Protein AF-A0A6A6FCJ2-F1 (afdb_monomer_lite)

InterPro domains:
  IPR046372 Poly (ADP-ribose) glycohydrolase (PARG), catalytic domain [PF05028] (67-192)

pLDDT: mean 71.41, std 25.04, range [24.73, 96.5]

Structure (mmCIF, N/CA/C/O backbone):
data_AF-A0A6A6FCJ2-F1
#
_entry.id   AF-A0A6A6FCJ2-F1
#
loop_
_atom_site.group_PDB
_atom_site.id
_atom_site.type_symbol
_atom_site.label_atom_id
_atom_site.label_alt_id
_atom_site.label_comp_id
_atom_site.label_asym_id
_atom_site.label_entity_id
_atom_site.label_seq_id
_atom_site.pdbx_PDB_ins_code
_atom_site.Cartn_x
_atom_site.Cartn_y
_atom_site.Cartn_z
_atom_site.occupancy
_atom_site.B_iso_or_equiv
_atom_site.auth_seq_id
_atom_site.auth_comp_id
_atom_site.auth_asym_id
_atom_site.auth_atom_id
_atom_site.pdbx_PDB_model_num
ATOM 1 N N . MET A 1 1 ? 4.338 -17.492 -20.856 1.00 28.98 1 MET A N 1
ATOM 2 C CA . MET A 1 1 ? 3.331 -16.765 -20.052 1.00 28.98 1 MET A CA 1
ATOM 3 C C . MET A 1 1 ? 3.938 -16.395 -18.705 1.00 28.98 1 MET A C 1
ATOM 5 O O . MET A 1 1 ? 4.741 -17.186 -18.217 1.00 28.98 1 MET A O 1
ATOM 9 N N . PRO A 1 2 ? 3.657 -15.212 -18.126 1.00 35.84 2 PRO A N 1
ATOM 10 C CA . PRO A 1 2 ? 4.039 -14.946 -16.743 1.00 35.84 2 PRO A CA 1
ATOM 11 C C . PRO A 1 2 ? 3.324 -15.956 -15.842 1.00 35.84 2 PRO A C 1
ATOM 13 O O . PRO A 1 2 ? 2.124 -16.171 -15.985 1.00 35.84 2 PRO A O 1
ATOM 16 N N . ASN A 1 3 ? 4.077 -16.606 -14.959 1.00 32.84 3 ASN A N 1
ATOM 17 C CA . ASN A 1 3 ? 3.527 -17.523 -13.970 1.00 32.84 3 ASN A CA 1
ATOM 18 C C . ASN A 1 3 ? 2.874 -16.653 -12.883 1.00 32.84 3 ASN A C 1
ATOM 20 O O . ASN A 1 3 ? 3.561 -16.117 -12.008 1.00 32.84 3 ASN A O 1
ATOM 24 N N . ILE A 1 4 ? 1.581 -16.369 -13.041 1.00 37.03 4 ILE A N 1
ATOM 25 C CA . ILE A 1 4 ? 0.792 -15.603 -12.076 1.00 37.03 4 ILE A CA 1
ATOM 26 C C . ILE A 1 4 ? 0.278 -16.611 -11.056 1.00 37.03 4 ILE A C 1
ATOM 28 O O . ILE A 1 4 ? -0.756 -17.238 -11.251 1.00 37.03 4 ILE A O 1
ATOM 32 N N . THR A 1 5 ? 1.035 -16.798 -9.983 1.00 39.16 5 THR A N 1
ATOM 33 C CA . THR A 1 5 ? 0.516 -17.445 -8.783 1.00 39.16 5 THR A CA 1
ATOM 34 C C . THR A 1 5 ? -0.199 -16.363 -7.985 1.00 39.16 5 THR A C 1
ATOM 36 O O . THR A 1 5 ? 0.453 -15.507 -7.392 1.00 39.16 5 THR A O 1
ATOM 39 N N . THR A 1 6 ? -1.528 -16.342 -8.035 1.00 36.16 6 THR A N 1
ATOM 40 C CA . THR A 1 6 ? -2.359 -15.596 -7.084 1.00 36.16 6 THR A CA 1
ATOM 41 C C . THR A 1 6 ? -2.636 -16.517 -5.910 1.00 36.16 6 THR A C 1
ATOM 43 O O . THR A 1 6 ? -3.354 -17.503 -6.055 1.00 36.16 6 THR A O 1
ATOM 46 N N . SER A 1 7 ? -2.028 -16.237 -4.765 1.00 43.19 7 SER A N 1
ATOM 47 C CA . SER A 1 7 ? -2.423 -16.841 -3.497 1.00 43.19 7 SER A CA 1
ATOM 48 C C . SER A 1 7 ? -3.436 -15.915 -2.835 1.00 43.19 7 SER A C 1
ATOM 50 O O . SER A 1 7 ? -3.075 -14.801 -2.458 1.00 43.19 7 SER A O 1
ATOM 52 N N . ASP A 1 8 ? -4.683 -16.371 -2.744 1.00 41.59 8 ASP A N 1
ATOM 53 C CA . ASP A 1 8 ? -5.703 -15.766 -1.888 1.00 41.59 8 ASP A CA 1
ATOM 54 C C . ASP A 1 8 ? -5.368 -16.195 -0.451 1.00 41.59 8 ASP A C 1
ATOM 56 O O . ASP A 1 8 ? -5.342 -17.390 -0.141 1.00 41.59 8 ASP A O 1
ATOM 60 N N . LEU A 1 9 ? -4.946 -15.244 0.378 1.00 42.06 9 LEU A N 1
ATOM 61 C CA . LEU A 1 9 ? -4.571 -15.491 1.766 1.00 42.06 9 LEU A CA 1
ATOM 62 C C . LEU A 1 9 ? -5.499 -14.659 2.641 1.00 42.06 9 LEU A C 1
ATOM 64 O O . LEU A 1 9 ? -5.297 -13.454 2.775 1.00 42.06 9 LEU A O 1
ATOM 68 N N . SER A 1 10 ? -6.485 -15.311 3.257 1.00 39.78 10 SER A N 1
ATOM 69 C CA . SER A 1 10 ? -7.212 -14.721 4.380 1.00 39.78 10 SER A CA 1
ATOM 70 C C . SER A 1 10 ? -6.238 -14.498 5.531 1.00 39.78 10 SER A C 1
ATOM 72 O O . SER A 1 10 ? -5.403 -15.364 5.829 1.00 39.78 10 SER A O 1
ATOM 74 N N . ALA A 1 11 ? -6.320 -13.339 6.180 1.00 37.94 11 ALA A N 1
ATOM 75 C CA . ALA A 1 11 ? -5.503 -13.089 7.354 1.00 37.94 11 ALA A CA 1
ATOM 76 C C . ALA A 1 11 ? -5.863 -14.121 8.439 1.00 37.94 11 ALA A C 1
ATOM 78 O O . ALA A 1 11 ? -7.049 -14.367 8.676 1.00 37.94 11 ALA A O 1
ATOM 79 N N . PRO A 1 12 ? -4.886 -14.737 9.128 1.00 41.56 12 PRO A N 1
ATOM 80 C CA . PRO A 1 12 ? -5.213 -15.515 10.313 1.00 41.56 12 PRO A CA 1
ATOM 81 C C . PRO A 1 12 ? -5.935 -14.599 11.310 1.00 41.56 12 PRO A C 1
ATOM 83 O O . PRO A 1 12 ? -5.539 -13.443 11.468 1.00 41.56 12 PRO A O 1
ATOM 86 N N . HIS A 1 13 ? -6.984 -15.106 11.971 1.00 41.41 13 HIS A N 1
ATOM 87 C CA . HIS A 1 13 ? -7.681 -14.386 13.038 1.00 41.41 13 HIS A CA 1
ATOM 88 C C . HIS A 1 13 ? -6.656 -13.893 14.064 1.00 41.41 13 HIS A C 1
ATOM 90 O O . HIS A 1 13 ? -6.087 -14.672 14.830 1.00 41.41 13 HIS A O 1
ATOM 96 N N . LEU A 1 14 ? -6.375 -12.593 14.028 1.00 39.91 14 LEU A N 1
ATOM 97 C CA . LEU A 1 14 ? -5.440 -11.950 14.931 1.00 39.91 14 LEU A CA 1
ATOM 98 C C . LEU A 1 14 ? -6.076 -11.901 16.328 1.00 39.91 14 LEU A C 1
ATOM 100 O O . LEU A 1 14 ? -7.178 -11.369 16.461 1.00 39.91 14 LEU A O 1
ATOM 104 N N . PRO A 1 15 ? -5.405 -12.376 17.393 1.00 34.97 15 PRO A N 1
ATOM 105 C CA . PRO A 1 15 ? -5.830 -12.120 18.763 1.00 34.97 15 PRO A CA 1
ATOM 106 C C . PRO A 1 15 ? -5.384 -10.705 19.165 1.00 34.97 15 PRO A C 1
ATOM 108 O O . PRO A 1 15 ? -4.629 -10.525 20.118 1.00 34.97 15 PRO A O 1
ATOM 111 N N . VAL A 1 16 ? -5.773 -9.686 18.396 1.00 38.66 16 VAL A N 1
ATOM 112 C CA . VAL A 1 16 ? -5.488 -8.292 18.748 1.00 38.66 16 VAL A CA 1
ATOM 113 C C . VAL A 1 16 ? -6.600 -7.836 19.677 1.00 38.66 16 VAL A C 1
ATOM 115 O O . VAL A 1 16 ? -7.707 -7.516 19.258 1.00 38.66 16 VAL A O 1
ATOM 118 N N . ARG A 1 17 ? -6.305 -7.857 20.975 1.00 34.97 17 ARG A N 1
ATOM 119 C CA . ARG A 1 17 ? -7.105 -7.168 21.982 1.00 34.97 17 ARG A CA 1
ATOM 120 C C . ARG A 1 17 ? -6.473 -5.795 22.165 1.00 34.97 17 ARG A C 1
ATOM 122 O O . ARG A 1 17 ? -5.386 -5.704 22.732 1.00 34.97 17 ARG A O 1
ATOM 129 N N . ILE A 1 18 ? -7.118 -4.755 21.642 1.00 39.66 18 ILE A N 1
ATOM 130 C CA . ILE A 1 18 ? -6.765 -3.370 21.970 1.00 39.66 18 ILE A CA 1
ATOM 131 C C . ILE A 1 18 ? -6.954 -3.241 23.486 1.00 39.66 18 ILE A C 1
ATOM 133 O O . ILE A 1 18 ? -8.016 -3.571 24.012 1.00 39.66 18 ILE A O 1
ATOM 137 N N . VAL A 1 19 ? -5.878 -2.911 24.200 1.00 33.81 19 VAL A N 1
ATOM 138 C CA . VAL A 1 19 ? -5.896 -2.770 25.658 1.00 33.81 19 VAL A CA 1
ATOM 139 C C . VAL A 1 19 ? -6.017 -1.283 25.957 1.00 33.81 19 VAL A C 1
ATOM 141 O O . VAL A 1 19 ? -5.142 -0.516 25.565 1.00 33.81 19 VAL A O 1
ATOM 144 N N . ASP A 1 20 ? -7.079 -0.887 26.659 1.00 33.50 20 ASP A N 1
ATOM 145 C CA . ASP A 1 20 ? -7.397 0.522 26.956 1.00 33.50 20 ASP A CA 1
ATOM 146 C C . ASP A 1 20 ? -6.388 1.200 27.904 1.00 33.50 20 ASP A C 1
ATOM 148 O O . ASP A 1 20 ? -6.429 2.411 28.112 1.00 33.50 20 ASP A O 1
ATOM 152 N N . ALA A 1 21 ? -5.454 0.429 28.471 1.00 34.69 21 ALA A N 1
ATOM 153 C CA . ALA A 1 21 ? -4.374 0.922 29.311 1.00 34.69 21 ALA A CA 1
ATOM 154 C C . ALA A 1 21 ? -3.026 0.314 28.879 1.00 34.69 21 ALA A C 1
ATOM 156 O O . ALA A 1 21 ? -2.945 -0.898 28.641 1.00 34.69 21 ALA A O 1
ATOM 157 N N . PRO A 1 22 ? -1.945 1.116 28.800 1.00 35.66 22 PRO A N 1
ATOM 158 C CA . PRO A 1 22 ? -0.608 0.583 28.584 1.00 35.66 22 PRO A CA 1
ATOM 159 C C . PRO A 1 22 ? -0.259 -0.371 29.731 1.00 35.66 22 PRO A C 1
ATOM 161 O O . PRO A 1 22 ? -0.450 -0.046 30.900 1.00 35.66 22 PRO A O 1
ATOM 164 N N . SER A 1 23 ? 0.244 -1.562 29.401 1.00 43.91 23 SER A N 1
ATOM 165 C CA . SER A 1 23 ? 0.698 -2.510 30.419 1.00 43.91 23 SER A CA 1
ATOM 166 C C . SER A 1 23 ? 1.824 -1.861 31.237 1.00 43.91 23 SER A C 1
ATOM 168 O O . SER A 1 23 ? 2.827 -1.408 30.681 1.00 43.91 23 SER A O 1
ATOM 170 N N . GLU A 1 24 ? 1.660 -1.812 32.562 1.00 37.44 24 GLU A N 1
ATOM 171 C CA . GLU A 1 24 ? 2.619 -1.216 33.509 1.00 37.44 24 GLU A CA 1
ATOM 172 C C . GLU A 1 24 ? 3.980 -1.947 33.545 1.00 37.44 24 GLU A C 1
ATOM 174 O O . GLU A 1 24 ? 4.905 -1.519 34.229 1.00 37.44 24 GLU A O 1
ATOM 179 N N . ASN A 1 25 ? 4.146 -3.019 32.763 1.00 40.50 25 ASN A N 1
ATOM 180 C CA . ASN A 1 25 ? 5.334 -3.870 32.737 1.00 40.50 25 ASN A CA 1
ATOM 181 C C . ASN A 1 25 ? 6.087 -3.794 31.402 1.00 40.50 25 ASN A C 1
ATOM 183 O O . ASN A 1 25 ? 6.479 -4.818 30.842 1.00 40.50 25 ASN A O 1
ATOM 187 N N . SER A 1 26 ? 6.311 -2.588 30.877 1.00 35.41 26 SER A N 1
ATOM 188 C CA . SER A 1 26 ? 7.257 -2.393 29.772 1.00 35.41 26 SER A CA 1
ATOM 189 C C . SER A 1 26 ? 8.691 -2.400 30.328 1.00 35.41 26 SER A C 1
ATOM 191 O O . SER A 1 26 ? 9.051 -1.476 31.063 1.00 35.41 26 SER A O 1
ATOM 193 N N . PRO A 1 27 ? 9.538 -3.410 30.038 1.00 38.09 27 PRO A N 1
ATOM 194 C CA . PRO A 1 27 ? 10.919 -3.393 30.499 1.00 38.09 27 PRO A CA 1
ATOM 195 C C . PRO A 1 27 ? 11.668 -2.227 29.846 1.00 38.09 27 PRO A C 1
ATOM 197 O O . PRO A 1 27 ? 11.715 -2.099 28.621 1.00 38.09 27 PRO A O 1
ATOM 200 N N . GLN A 1 28 ? 12.261 -1.379 30.688 1.00 35.75 28 GLN A N 1
ATOM 201 C CA . GLN A 1 28 ? 13.128 -0.272 30.293 1.00 35.75 28 GLN A CA 1
ATOM 202 C C . GLN A 1 28 ? 14.214 -0.775 29.331 1.00 35.75 28 GLN A C 1
ATOM 204 O O . GLN A 1 28 ? 15.064 -1.594 29.683 1.00 35.75 28 GLN A O 1
ATOM 209 N N . HIS A 1 29 ? 14.163 -0.299 28.088 1.00 31.12 29 HIS A N 1
ATOM 210 C CA . HIS A 1 29 ? 15.056 -0.731 27.022 1.00 31.12 29 HIS A CA 1
ATOM 211 C C . HIS A 1 29 ? 16.429 -0.054 27.180 1.00 31.12 29 HIS A C 1
ATOM 213 O O . HIS A 1 29 ? 16.628 1.088 26.768 1.00 31.12 29 HIS A O 1
ATOM 219 N N . ALA A 1 30 ? 17.384 -0.752 27.799 1.00 29.83 30 ALA A N 1
ATOM 220 C CA . ALA A 1 30 ? 18.801 -0.388 27.773 1.00 29.83 30 ALA A CA 1
ATOM 221 C C . ALA A 1 30 ? 19.466 -0.902 26.472 1.00 29.83 30 ALA A C 1
ATOM 223 O O . ALA A 1 30 ? 19.134 -1.995 26.003 1.00 29.83 30 ALA A O 1
ATOM 224 N N . PRO A 1 31 ? 20.412 -0.158 25.863 1.00 32.97 31 PRO A N 1
ATOM 225 C CA . PRO A 1 31 ? 20.898 -0.436 24.515 1.00 32.97 31 PRO A CA 1
ATOM 226 C C . PRO A 1 31 ? 21.980 -1.521 24.534 1.00 32.97 31 PRO A C 1
ATOM 228 O O . PRO A 1 31 ? 23.157 -1.242 24.771 1.00 32.97 31 PRO A O 1
ATOM 231 N N . ASN A 1 32 ? 21.614 -2.768 24.234 1.00 28.16 32 ASN A N 1
ATOM 232 C CA . ASN A 1 32 ? 22.603 -3.827 24.061 1.00 28.16 32 ASN A CA 1
ATOM 233 C C . ASN A 1 32 ? 23.123 -3.893 22.621 1.00 28.16 32 ASN A C 1
ATOM 235 O O . ASN A 1 32 ? 22.446 -4.294 21.677 1.00 28.16 32 ASN A O 1
ATOM 239 N N . ARG A 1 33 ? 24.400 -3.513 22.500 1.00 29.95 33 ARG A N 1
ATOM 240 C CA . ARG A 1 33 ? 25.307 -3.814 21.390 1.00 29.95 33 ARG A CA 1
ATOM 241 C C . ARG A 1 33 ? 25.238 -5.299 21.023 1.00 29.95 33 ARG A C 1
ATOM 243 O O . ARG A 1 33 ? 25.651 -6.141 21.815 1.00 29.95 33 ARG A O 1
ATOM 250 N N . LEU A 1 34 ? 24.894 -5.605 19.775 1.00 27.25 34 LEU A N 1
ATOM 251 C CA . LEU A 1 34 ? 25.205 -6.896 19.162 1.00 27.25 34 LEU A CA 1
ATOM 252 C C . LEU A 1 34 ? 26.251 -6.701 18.061 1.00 27.25 34 LEU A C 1
ATOM 254 O O . LEU A 1 34 ? 25.998 -6.141 16.997 1.00 27.25 34 LEU A O 1
ATOM 258 N N . ARG A 1 35 ? 27.471 -7.159 18.363 1.00 24.73 35 ARG A N 1
ATOM 259 C CA . ARG A 1 35 ? 28.528 -7.421 17.383 1.00 24.73 35 ARG A CA 1
ATOM 260 C C . ARG A 1 35 ? 28.170 -8.708 16.641 1.00 24.73 35 ARG A C 1
ATOM 262 O O . ARG A 1 35 ? 28.137 -9.763 17.262 1.00 24.73 35 ARG A O 1
ATOM 269 N N . ALA A 1 36 ? 28.008 -8.637 15.323 1.00 27.22 36 ALA A N 1
ATOM 270 C CA . ALA A 1 36 ? 28.080 -9.809 14.455 1.00 27.22 36 ALA A CA 1
ATOM 271 C C . ALA A 1 36 ? 29.396 -9.765 13.665 1.00 27.22 36 ALA A C 1
ATOM 273 O O . ALA A 1 36 ? 29.665 -8.837 12.898 1.00 27.22 36 ALA A O 1
ATOM 274 N N . SER A 1 37 ? 30.250 -10.754 13.915 1.00 26.45 37 SER A N 1
ATOM 275 C CA . SER A 1 37 ? 31.513 -11.000 13.227 1.00 26.45 37 SER A CA 1
ATOM 276 C C . SER A 1 37 ? 31.277 -11.571 11.824 1.00 26.45 37 SER A C 1
ATOM 278 O O . SER A 1 37 ? 30.406 -12.403 11.590 1.00 26.45 37 SER A O 1
ATOM 280 N N . ARG A 1 38 ? 32.087 -11.109 10.867 1.00 28.72 38 ARG A N 1
ATOM 281 C CA . ARG A 1 38 ? 32.153 -11.613 9.487 1.00 28.72 38 ARG A CA 1
ATOM 282 C C . ARG A 1 38 ? 32.836 -12.984 9.426 1.00 28.72 38 ARG A C 1
ATOM 284 O O . ARG A 1 38 ? 33.889 -13.144 10.036 1.00 28.72 38 ARG A O 1
ATOM 291 N N . ARG A 1 39 ? 32.417 -13.833 8.478 1.00 26.08 39 ARG A N 1
ATOM 292 C CA . ARG A 1 39 ? 33.309 -14.314 7.399 1.00 26.08 39 ARG A CA 1
ATOM 293 C C . ARG A 1 39 ? 32.526 -14.821 6.186 1.00 26.08 39 ARG A C 1
ATOM 295 O O . ARG A 1 39 ? 31.361 -15.175 6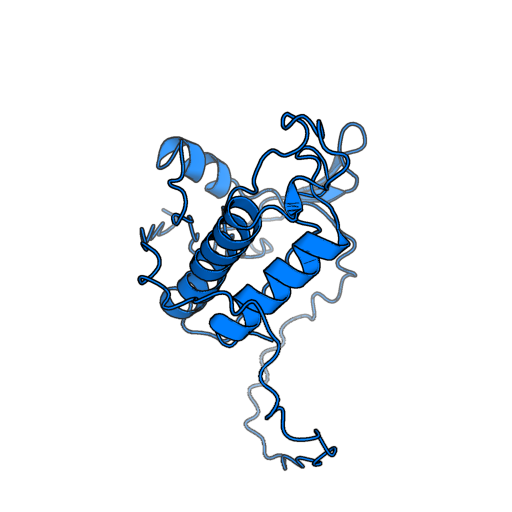.274 1.00 26.08 39 ARG A O 1
ATOM 302 N N . ALA A 1 40 ? 33.190 -14.679 5.046 1.00 32.06 40 ALA A N 1
ATOM 303 C CA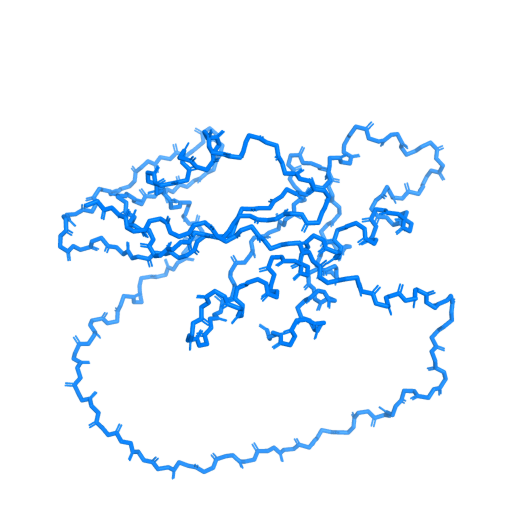 . ALA A 1 40 ? 32.645 -14.538 3.707 1.00 32.06 40 ALA A CA 1
ATOM 304 C C . ALA A 1 40 ? 32.318 -15.864 3.012 1.00 32.06 40 ALA A C 1
ATOM 306 O O . ALA A 1 40 ? 33.027 -16.848 3.198 1.00 32.06 40 ALA A O 1
ATOM 307 N N . PHE A 1 41 ? 31.380 -15.804 2.064 1.00 27.73 41 PHE A N 1
ATOM 308 C CA . PHE A 1 41 ? 31.507 -16.575 0.834 1.00 27.73 41 PHE A CA 1
ATOM 309 C C . PHE A 1 41 ? 31.394 -15.628 -0.358 1.00 27.73 41 PHE A C 1
ATOM 311 O O . PHE A 1 41 ? 30.405 -14.918 -0.540 1.00 27.73 41 PHE A O 1
ATOM 318 N N . ALA A 1 42 ? 32.483 -15.550 -1.115 1.00 32.28 42 ALA A N 1
ATOM 319 C CA . ALA A 1 42 ? 32.594 -14.740 -2.307 1.00 32.28 42 ALA A CA 1
ATOM 320 C C . ALA A 1 42 ? 31.919 -15.469 -3.473 1.00 32.28 42 ALA A C 1
ATOM 322 O O . ALA A 1 42 ? 32.423 -16.479 -3.947 1.00 32.28 42 ALA A O 1
ATOM 323 N N . ALA A 1 43 ? 30.826 -14.907 -3.980 1.00 33.25 43 ALA A N 1
ATOM 324 C CA . ALA A 1 43 ? 30.386 -15.129 -5.349 1.00 33.25 43 ALA A CA 1
ATOM 325 C C . ALA A 1 43 ? 30.432 -13.772 -6.058 1.00 33.25 43 ALA A C 1
ATOM 327 O O . ALA A 1 43 ? 29.571 -12.911 -5.880 1.00 33.25 43 ALA A O 1
ATOM 328 N N . ARG A 1 44 ? 31.506 -13.545 -6.822 1.00 35.19 44 ARG A N 1
ATOM 329 C CA . ARG A 1 44 ? 31.616 -12.421 -7.757 1.00 35.19 44 ARG A CA 1
ATOM 330 C C . ARG A 1 44 ? 30.664 -12.683 -8.925 1.00 35.19 44 ARG A C 1
ATOM 332 O O . ARG A 1 44 ? 31.073 -13.191 -9.960 1.00 35.19 44 ARG A O 1
ATOM 339 N N . THR A 1 45 ? 29.408 -12.286 -8.785 1.00 33.81 45 THR A N 1
ATOM 340 C CA . THR A 1 45 ? 28.571 -11.947 -9.936 1.00 33.81 45 THR A CA 1
ATOM 341 C C . THR A 1 45 ? 28.464 -10.433 -9.988 1.00 33.81 45 THR A C 1
ATOM 343 O O . THR A 1 45 ? 28.078 -9.757 -9.035 1.00 33.81 45 THR A O 1
ATOM 346 N N . ARG A 1 46 ? 28.931 -9.872 -11.102 1.00 34.53 46 ARG A N 1
ATOM 347 C CA . ARG A 1 46 ? 29.000 -8.437 -11.375 1.00 34.53 46 ARG A CA 1
ATOM 348 C C . ARG A 1 46 ? 27.581 -7.918 -11.632 1.00 34.53 46 ARG A C 1
ATOM 350 O O . ARG A 1 46 ? 27.233 -7.585 -12.757 1.00 34.53 46 ARG A O 1
ATOM 357 N N . ALA A 1 47 ? 26.751 -7.872 -10.593 1.00 34.06 47 ALA A N 1
ATOM 358 C CA . ALA A 1 47 ? 25.504 -7.129 -10.616 1.00 34.06 47 ALA A CA 1
ATOM 359 C C . ALA A 1 47 ? 25.880 -5.650 -10.743 1.00 34.06 47 ALA A C 1
ATOM 361 O O . ALA A 1 47 ? 26.419 -5.052 -9.807 1.00 34.06 47 ALA A O 1
ATOM 362 N N . LYS A 1 48 ? 25.673 -5.067 -11.930 1.00 30.00 48 LYS A N 1
ATOM 363 C CA . LYS A 1 48 ? 25.724 -3.613 -12.098 1.00 30.00 48 LYS A CA 1
ATOM 364 C C . LYS A 1 48 ? 24.794 -3.034 -11.033 1.00 30.00 48 LYS A C 1
ATOM 366 O O . LYS A 1 48 ? 23.591 -3.275 -11.069 1.00 30.00 48 LYS A O 1
ATOM 371 N N . ARG A 1 49 ? 25.367 -2.331 -10.051 1.00 35.59 49 ARG A N 1
ATOM 372 C CA . ARG A 1 49 ? 24.607 -1.574 -9.058 1.00 35.59 49 ARG A CA 1
ATOM 373 C C . ARG A 1 49 ? 23.746 -0.586 -9.828 1.00 35.59 49 ARG A C 1
ATOM 375 O O . ARG A 1 49 ? 24.236 0.452 -10.261 1.00 35.59 49 ARG A O 1
ATOM 382 N N . TYR A 1 50 ? 22.465 -0.900 -9.978 1.00 38.03 50 TYR A N 1
ATOM 383 C CA . TYR A 1 50 ? 21.454 0.073 -10.358 1.00 38.03 50 TYR A CA 1
ATOM 384 C C . TYR A 1 50 ? 21.155 0.944 -9.130 1.00 38.03 50 TYR A C 1
ATOM 386 O O . TYR A 1 50 ? 20.060 0.968 -8.585 1.00 38.03 50 TYR A O 1
ATOM 394 N N . THR A 1 51 ? 22.181 1.641 -8.640 1.00 33.38 51 THR A N 1
ATOM 395 C CA . THR A 1 51 ? 22.054 2.760 -7.708 1.00 33.38 51 THR A CA 1
ATOM 396 C C . THR A 1 51 ? 21.790 4.014 -8.531 1.00 33.38 51 THR A C 1
ATOM 398 O O . THR A 1 51 ? 22.568 4.963 -8.511 1.00 33.38 51 THR A O 1
ATOM 401 N N . ARG A 1 52 ? 20.705 4.014 -9.310 1.00 37.78 52 ARG A N 1
ATOM 402 C CA . ARG A 1 52 ? 20.096 5.265 -9.757 1.00 37.78 52 ARG A CA 1
ATOM 403 C C . ARG A 1 52 ? 19.115 5.638 -8.660 1.00 37.78 52 ARG A C 1
ATOM 405 O O . ARG A 1 52 ? 18.245 4.834 -8.339 1.00 37.78 52 ARG A O 1
ATOM 412 N N . ARG A 1 53 ? 19.331 6.804 -8.036 1.00 32.62 53 ARG A N 1
ATOM 413 C CA . ARG A 1 53 ? 18.434 7.434 -7.055 1.00 32.62 53 ARG A CA 1
ATOM 414 C C . ARG A 1 53 ? 16.989 7.078 -7.394 1.00 32.62 53 ARG A C 1
ATOM 416 O O . ARG A 1 53 ? 16.457 7.572 -8.384 1.00 32.62 53 ARG A O 1
ATOM 423 N N . ALA A 1 54 ? 16.378 6.215 -6.588 1.00 35.66 54 ALA A N 1
ATOM 424 C CA . ALA A 1 54 ? 14.954 5.947 -6.655 1.00 35.66 54 ALA A CA 1
ATOM 425 C C . ALA A 1 54 ? 14.226 7.154 -6.053 1.00 35.66 54 ALA A C 1
ATOM 427 O O . ALA A 1 54 ? 13.626 7.061 -4.987 1.00 35.66 54 ALA A O 1
ATOM 428 N N . ASN A 1 55 ? 14.329 8.303 -6.726 1.00 32.41 55 ASN A N 1
ATOM 429 C CA . ASN A 1 55 ? 13.317 9.334 -6.608 1.00 32.41 55 ASN A CA 1
ATOM 430 C C . ASN A 1 55 ? 11.997 8.670 -6.998 1.00 32.41 55 ASN A C 1
ATOM 432 O O . ASN A 1 55 ? 11.971 7.868 -7.930 1.00 32.41 55 ASN A O 1
ATOM 436 N N . CYS A 1 56 ? 10.963 8.953 -6.217 1.00 35.72 56 CYS A N 1
ATOM 437 C CA . CYS A 1 56 ? 9.615 8.402 -6.275 1.00 35.72 56 CYS A CA 1
ATOM 438 C C . CYS A 1 56 ? 9.028 8.418 -7.705 1.00 35.72 56 CYS A C 1
ATOM 440 O O . CYS A 1 56 ? 8.326 9.345 -8.092 1.00 35.72 56 CYS A O 1
ATOM 442 N N . GLY A 1 57 ? 9.388 7.431 -8.524 1.00 39.88 57 GLY A N 1
ATOM 443 C CA . GLY A 1 57 ? 8.846 7.218 -9.856 1.00 39.88 57 GLY A CA 1
ATOM 444 C C . GLY A 1 57 ? 7.873 6.060 -9.779 1.00 39.88 57 GLY A C 1
ATOM 445 O O . GLY A 1 57 ? 8.263 4.961 -9.383 1.00 39.88 57 GLY A O 1
ATOM 446 N N . THR A 1 58 ? 6.609 6.302 -10.109 1.00 54.12 58 THR A N 1
ATOM 447 C CA . THR A 1 58 ? 5.602 5.247 -10.225 1.00 54.12 58 THR A CA 1
ATOM 448 C C . THR A 1 58 ? 6.029 4.286 -11.331 1.00 54.12 58 THR A C 1
ATOM 450 O O . THR A 1 58 ? 6.411 4.696 -12.426 1.00 54.12 58 THR A O 1
ATOM 453 N N . ILE A 1 59 ? 6.021 2.990 -11.044 1.00 57.53 59 ILE A N 1
ATOM 454 C CA . ILE A 1 59 ? 6.508 1.981 -11.976 1.00 57.53 59 ILE A CA 1
ATOM 455 C C . ILE A 1 59 ? 5.307 1.250 -12.576 1.00 57.53 59 ILE A C 1
ATOM 457 O O . ILE A 1 59 ? 4.596 0.537 -11.875 1.00 57.53 59 ILE A O 1
ATOM 461 N N . ALA A 1 60 ? 5.080 1.414 -13.880 1.00 54.41 60 ALA A N 1
ATOM 462 C CA . ALA A 1 60 ? 3.984 0.739 -14.565 1.00 54.41 60 ALA A CA 1
ATOM 463 C C . ALA A 1 60 ? 4.368 -0.712 -14.908 1.00 54.41 60 ALA A C 1
ATOM 465 O O . ALA A 1 60 ? 5.274 -0.971 -15.711 1.00 54.41 60 ALA A O 1
ATOM 466 N N . CYS A 1 61 ? 3.652 -1.663 -14.309 1.00 56.31 61 CYS A N 1
ATOM 467 C CA . CYS A 1 61 ? 3.704 -3.082 -14.651 1.00 56.31 61 CYS A CA 1
ATOM 468 C C . CYS A 1 61 ? 2.403 -3.457 -15.365 1.00 56.31 61 CYS A C 1
ATOM 470 O O . CYS A 1 61 ? 1.326 -3.177 -14.855 1.00 56.31 61 CYS A O 1
ATOM 472 N N . VAL A 1 62 ? 2.464 -4.135 -16.514 1.00 57.56 62 VAL A N 1
ATOM 473 C CA . VAL A 1 62 ? 1.241 -4.581 -17.218 1.00 57.56 62 VAL A CA 1
ATOM 474 C C . VAL A 1 62 ? 0.434 -5.567 -16.359 1.00 57.56 62 VAL A C 1
ATOM 476 O O . VAL A 1 62 ? -0.792 -5.586 -16.421 1.00 57.56 62 VAL A O 1
ATOM 479 N N . GLY A 1 63 ? 1.112 -6.339 -15.504 1.00 58.66 63 GLY A N 1
ATOM 480 C CA . GLY A 1 63 ? 0.474 -7.344 -14.655 1.00 58.66 63 GLY A CA 1
ATOM 481 C C . GLY A 1 63 ? -0.474 -6.791 -13.586 1.00 58.66 63 GLY A C 1
ATOM 482 O O . GLY A 1 63 ? -1.345 -7.531 -13.148 1.00 58.66 63 GLY A O 1
ATOM 483 N N . THR A 1 64 ? -0.391 -5.512 -13.199 1.00 65.56 64 THR A N 1
ATOM 484 C CA . THR A 1 64 ? -1.333 -4.957 -12.208 1.00 65.56 64 THR A CA 1
ATOM 485 C C . THR A 1 64 ? -2.735 -4.751 -12.781 1.00 65.56 64 THR A C 1
ATOM 487 O O . THR A 1 64 ? -3.702 -4.876 -12.042 1.00 65.56 64 THR A O 1
ATOM 490 N N . LYS A 1 65 ? -2.884 -4.548 -14.099 1.00 77.06 65 LYS A N 1
ATOM 491 C CA . LYS A 1 65 ? -4.210 -4.486 -14.748 1.00 77.06 65 LYS A CA 1
ATOM 492 C C . LYS A 1 65 ? -4.941 -5.831 -14.751 1.00 77.06 65 LYS A C 1
ATOM 494 O O . LYS A 1 65 ? -6.161 -5.867 -14.828 1.00 77.06 65 LYS A O 1
ATOM 499 N N . LEU A 1 66 ? -4.204 -6.940 -14.685 1.00 76.62 66 LEU A N 1
ATOM 500 C CA . LEU A 1 66 ? -4.817 -8.264 -14.577 1.00 76.62 66 LEU A CA 1
ATOM 501 C C . LEU A 1 66 ? -5.410 -8.495 -13.185 1.00 76.62 66 LEU A C 1
ATOM 503 O O . LEU A 1 66 ? -6.380 -9.234 -13.068 1.00 76.62 66 LEU A O 1
ATOM 507 N N . VAL A 1 67 ? -4.881 -7.833 -12.149 1.00 81.81 67 VAL A N 1
ATOM 508 C CA . VAL A 1 67 ? -5.415 -7.946 -10.785 1.00 81.81 67 VAL A CA 1
ATOM 509 C C . VAL A 1 67 ? -6.864 -7.476 -10.738 1.00 81.81 67 VAL A C 1
ATOM 511 O O . VAL A 1 67 ? -7.703 -8.222 -10.256 1.00 81.81 67 VAL A O 1
ATOM 514 N N . SER A 1 68 ? -7.192 -6.324 -11.333 1.00 81.81 68 SER A N 1
ATOM 515 C CA . SER A 1 68 ? -8.575 -5.824 -11.358 1.00 81.81 68 SER A CA 1
ATOM 516 C C . SER A 1 68 ? -9.539 -6.711 -12.151 1.00 81.81 68 SER A C 1
ATOM 518 O O . SER A 1 68 ? -10.738 -6.663 -11.913 1.00 81.81 68 SER A O 1
ATOM 520 N N . LEU A 1 69 ? -9.034 -7.513 -13.099 1.00 84.44 69 LEU A N 1
ATOM 521 C CA . LEU A 1 69 ? -9.854 -8.477 -13.837 1.00 84.44 69 LEU A CA 1
ATOM 522 C C . LEU A 1 69 ? -10.140 -9.739 -13.007 1.00 84.44 69 LEU A C 1
ATOM 524 O O . LEU A 1 69 ? -11.221 -10.305 -13.116 1.00 84.44 69 LEU A O 1
ATOM 528 N N . LEU A 1 70 ? -9.170 -10.187 -12.204 1.00 81.88 70 LEU A N 1
ATOM 529 C CA . LEU A 1 70 ? -9.269 -11.419 -11.413 1.00 81.88 70 LEU A CA 1
ATOM 530 C C . LEU A 1 70 ? -9.922 -11.196 -10.041 1.00 81.88 70 LEU A C 1
ATOM 532 O O . LEU A 1 70 ? -10.671 -12.049 -9.574 1.00 81.88 70 LEU A O 1
ATOM 536 N N . LYS A 1 71 ? -9.642 -10.056 -9.405 1.00 83.06 71 LYS A N 1
ATOM 537 C CA . LYS A 1 71 ? -10.198 -9.625 -8.118 1.00 83.06 71 LYS A CA 1
ATOM 538 C C . LYS A 1 71 ? -10.576 -8.141 -8.198 1.00 83.06 71 LYS A C 1
ATOM 540 O O . LYS A 1 71 ? -9.752 -7.280 -7.889 1.00 83.06 71 LYS A O 1
ATOM 545 N N . PRO A 1 72 ? -11.804 -7.826 -8.653 1.00 80.38 72 PRO A N 1
ATOM 546 C CA . PRO A 1 72 ? -12.265 -6.444 -8.777 1.00 80.38 72 PRO A CA 1
ATOM 547 C C . PRO A 1 72 ? -12.559 -5.783 -7.423 1.00 80.38 72 PRO A C 1
ATOM 549 O O . PRO A 1 72 ? -12.468 -4.565 -7.318 1.00 80.38 72 PRO A O 1
ATOM 552 N N . VAL A 1 73 ? -12.897 -6.574 -6.400 1.00 88.38 73 VAL A N 1
ATOM 553 C CA . VAL A 1 73 ? -13.193 -6.110 -5.038 1.00 88.38 73 VAL A CA 1
ATOM 554 C C . VAL A 1 73 ? -12.407 -6.973 -4.060 1.00 88.38 73 VAL A C 1
ATOM 556 O O . VAL A 1 73 ? -12.418 -8.198 -4.187 1.00 88.38 73 VAL A O 1
ATOM 559 N N . LEU A 1 74 ? -11.722 -6.332 -3.114 1.00 88.38 74 LEU A N 1
ATOM 560 C CA . LEU A 1 74 ? -11.004 -7.000 -2.029 1.00 88.38 74 LEU A CA 1
ATOM 561 C C . LEU A 1 74 ? -11.878 -7.003 -0.773 1.00 88.38 74 LEU A C 1
ATOM 563 O O . LEU A 1 74 ? -12.438 -5.968 -0.411 1.00 88.38 74 LEU A O 1
ATOM 567 N N . ALA A 1 75 ? -11.982 -8.145 -0.091 1.00 88.31 75 ALA A N 1
ATOM 568 C CA . ALA A 1 75 ? -12.589 -8.198 1.240 1.00 88.31 75 ALA A CA 1
ATOM 569 C C . ALA A 1 75 ? -11.724 -7.467 2.288 1.00 88.31 75 ALA A C 1
ATOM 571 O O . ALA A 1 75 ? -10.569 -7.133 2.028 1.00 88.31 75 ALA A O 1
ATOM 572 N N . LEU A 1 76 ? -12.256 -7.212 3.490 1.00 83.06 76 LEU A N 1
ATOM 573 C CA . LEU A 1 76 ? -11.593 -6.403 4.534 1.00 83.06 76 LEU A CA 1
ATOM 574 C C . LEU A 1 76 ? -10.191 -6.895 4.927 1.00 83.06 76 LEU A C 1
ATOM 576 O O . LEU A 1 76 ? -9.324 -6.087 5.238 1.00 83.06 76 LEU A O 1
ATOM 580 N N . ASP A 1 77 ? -9.958 -8.197 4.896 1.00 81.50 77 ASP A N 1
ATOM 581 C CA . ASP A 1 77 ? -8.709 -8.867 5.261 1.00 81.50 77 ASP A CA 1
ATOM 582 C C . ASP A 1 77 ? -7.984 -9.477 4.052 1.00 81.50 77 ASP A C 1
ATOM 584 O O . ASP A 1 77 ? -7.016 -10.217 4.209 1.00 81.50 77 ASP A O 1
ATOM 588 N N . GLU A 1 78 ? -8.434 -9.149 2.842 1.00 88.62 78 GLU A N 1
ATOM 589 C CA . GLU A 1 78 ? -7.887 -9.693 1.607 1.00 88.62 78 GLU A CA 1
ATOM 590 C C . GLU A 1 78 ? -6.883 -8.737 0.963 1.00 88.62 78 GLU A C 1
ATOM 592 O O . GLU A 1 78 ? -7.057 -7.511 0.940 1.00 88.62 78 GLU A O 1
ATOM 597 N N . VAL A 1 79 ? -5.828 -9.321 0.404 1.00 91.81 79 VAL A N 1
ATOM 598 C CA . VAL A 1 79 ? -4.768 -8.635 -0.330 1.00 91.81 79 VAL A CA 1
ATOM 599 C C . VAL A 1 79 ? -4.357 -9.482 -1.525 1.00 91.81 79 VAL A C 1
ATOM 601 O O . VAL A 1 79 ? -4.376 -10.710 -1.468 1.00 91.81 79 VAL A O 1
ATOM 604 N N . VAL A 1 80 ? -3.912 -8.841 -2.603 1.00 90.44 80 VAL A N 1
ATOM 605 C CA . VAL A 1 80 ? -3.337 -9.556 -3.749 1.00 90.44 80 VAL A CA 1
ATOM 606 C C . VAL A 1 80 ? -1.839 -9.321 -3.793 1.00 90.44 80 VAL A C 1
ATOM 608 O O . VAL A 1 80 ? -1.369 -8.192 -3.926 1.00 90.44 80 VAL A O 1
ATOM 611 N N . ILE A 1 81 ? -1.077 -10.407 -3.736 1.00 88.19 81 ILE A N 1
ATOM 612 C CA . ILE A 1 81 ? 0.378 -10.378 -3.855 1.00 88.19 81 ILE A CA 1
ATOM 613 C C . ILE A 1 81 ? 0.753 -10.959 -5.207 1.00 88.19 81 ILE A C 1
ATOM 615 O O . ILE A 1 81 ? 0.418 -12.097 -5.532 1.00 88.19 81 ILE A O 1
ATOM 619 N N . THR A 1 82 ? 1.452 -10.173 -6.020 1.00 83.94 82 THR A N 1
ATOM 620 C CA . THR A 1 82 ? 1.875 -10.631 -7.339 1.00 83.94 82 THR A CA 1
ATOM 621 C C . THR A 1 82 ? 3.189 -11.401 -7.251 1.00 83.94 82 THR A C 1
ATOM 623 O O . THR A 1 82 ? 4.106 -11.057 -6.495 1.00 83.94 82 THR A O 1
ATOM 626 N N . SER A 1 83 ? 3.345 -12.387 -8.133 1.00 79.38 83 SER A N 1
ATOM 627 C CA . SER A 1 83 ? 4.665 -12.926 -8.462 1.00 79.38 83 SER A CA 1
ATOM 628 C C . SER A 1 83 ? 5.564 -11.838 -9.078 1.00 79.38 83 SER A C 1
ATOM 630 O O . SER A 1 83 ? 5.148 -10.692 -9.264 1.00 79.38 83 SER A O 1
ATOM 632 N N . SER A 1 84 ? 6.826 -12.167 -9.374 1.00 80.69 84 SER A N 1
ATOM 633 C CA . SER A 1 84 ? 7.780 -11.196 -9.916 1.00 80.69 84 SER A CA 1
ATOM 634 C C . SER A 1 84 ? 7.329 -10.702 -11.304 1.00 80.69 84 SER A C 1
ATOM 636 O O . SER A 1 84 ? 7.534 -11.391 -12.310 1.00 80.69 84 SER A O 1
ATOM 638 N N . LEU A 1 85 ? 6.723 -9.518 -11.371 1.00 83.56 85 LEU A N 1
ATOM 639 C CA . LEU A 1 85 ? 6.213 -8.901 -12.591 1.00 83.56 85 LEU A CA 1
ATOM 640 C C . LEU A 1 85 ? 7.286 -8.054 -13.264 1.00 83.56 85 LEU A C 1
ATOM 642 O O . LEU A 1 85 ? 8.065 -7.368 -12.605 1.00 83.56 85 LEU A O 1
ATOM 646 N N . TRP A 1 86 ? 7.301 -8.084 -14.595 1.00 86.75 86 TRP A N 1
ATOM 647 C CA . TRP A 1 86 ? 8.186 -7.238 -15.382 1.00 86.75 86 TRP A CA 1
ATOM 648 C C . TRP A 1 86 ? 7.678 -5.802 -15.424 1.00 86.75 86 TRP A C 1
ATOM 650 O O . TRP A 1 86 ? 6.509 -5.526 -15.705 1.00 86.75 86 TRP A O 1
ATOM 660 N N . VAL A 1 87 ? 8.610 -4.891 -15.212 1.00 87.94 87 VAL A N 1
ATOM 661 C CA . VAL A 1 87 ? 8.415 -3.461 -15.370 1.00 87.94 87 VAL A CA 1
ATOM 662 C C . VAL A 1 87 ? 8.732 -3.074 -16.809 1.00 87.94 87 VAL A C 1
ATOM 664 O O . VAL A 1 87 ? 9.809 -3.389 -17.311 1.00 87.94 87 VAL A O 1
ATOM 667 N N . HIS A 1 88 ? 7.830 -2.349 -17.467 1.00 89.38 88 HIS A N 1
ATOM 668 C CA . HIS A 1 88 ? 8.005 -1.987 -18.879 1.00 89.38 88 HIS A CA 1
ATOM 669 C C . HIS A 1 88 ? 8.509 -0.562 -19.099 1.00 89.38 88 HIS A C 1
ATOM 671 O O . HIS A 1 88 ? 9.126 -0.289 -20.123 1.00 89.38 88 HIS A O 1
ATOM 677 N N . SER A 1 89 ? 8.270 0.340 -18.152 1.00 90.00 89 SER A N 1
ATOM 678 C CA . SER A 1 89 ? 8.584 1.761 -18.309 1.00 90.00 89 SER A CA 1
ATOM 679 C C . SER A 1 89 ? 8.828 2.429 -16.964 1.00 90.00 89 SER A C 1
ATOM 681 O O . SER A 1 89 ? 8.232 2.020 -15.961 1.00 90.00 89 SER A O 1
ATOM 683 N N . SER A 1 90 ? 9.635 3.485 -16.954 1.00 88.50 90 SER A N 1
ATOM 684 C CA . SER A 1 90 ? 9.769 4.397 -15.818 1.00 88.50 90 SER A CA 1
ATOM 685 C C . SER A 1 90 ? 8.923 5.653 -16.024 1.00 88.50 90 SER A C 1
ATOM 687 O O . SER A 1 90 ? 8.708 6.094 -17.155 1.00 88.50 90 SER A O 1
ATOM 689 N N . TRP A 1 91 ? 8.433 6.217 -14.921 1.00 89.19 91 TRP A N 1
ATOM 690 C CA . TRP A 1 91 ? 7.638 7.442 -14.915 1.00 89.19 91 TRP A CA 1
ATOM 691 C C . TRP A 1 91 ? 8.182 8.434 -13.891 1.00 89.19 91 TRP A C 1
ATOM 693 O O . TRP A 1 91 ? 8.844 8.060 -12.921 1.00 89.19 91 TRP A O 1
ATOM 703 N N . SER A 1 92 ? 7.869 9.709 -14.100 1.00 89.31 92 SER A N 1
ATOM 704 C CA . SER A 1 92 ? 8.161 10.802 -13.174 1.00 89.31 92 SER A CA 1
ATOM 705 C C . SER A 1 92 ? 6.953 11.723 -13.024 1.00 89.31 92 SER A C 1
ATOM 707 O O . SER A 1 92 ? 6.120 11.805 -13.926 1.00 89.31 92 SER A O 1
ATOM 709 N N . GLY A 1 93 ? 6.885 12.442 -11.905 1.00 88.69 93 GLY A N 1
ATOM 710 C CA . GLY A 1 93 ? 5.733 13.277 -11.566 1.00 88.69 93 GLY A CA 1
ATOM 711 C C . GLY A 1 93 ? 4.559 12.471 -11.001 1.00 88.69 93 GLY A C 1
ATOM 712 O O . GLY A 1 93 ? 4.638 11.255 -10.841 1.00 88.69 93 GLY A O 1
ATOM 713 N N . HIS A 1 94 ? 3.478 13.173 -10.671 1.00 86.94 94 HIS A N 1
ATOM 714 C CA . HIS A 1 94 ? 2.252 12.613 -10.104 1.00 86.94 94 HIS A CA 1
ATOM 715 C C . HIS A 1 94 ? 1.038 13.419 -10.593 1.00 86.94 94 HIS A C 1
ATOM 717 O O . HIS A 1 94 ? 1.186 14.576 -11.003 1.00 86.94 94 HIS A O 1
ATOM 723 N N . GLY A 1 95 ? -0.153 12.813 -10.581 1.00 88.50 95 GLY A N 1
ATOM 724 C CA . GLY A 1 95 ? -1.382 13.436 -11.078 1.00 88.50 95 GLY A CA 1
ATOM 725 C C . GLY A 1 95 ? -1.236 13.938 -12.519 1.00 88.50 95 GLY A C 1
ATOM 726 O O . GLY A 1 95 ? -0.720 13.233 -13.385 1.00 88.50 95 GLY A O 1
ATOM 727 N N . ARG A 1 96 ? -1.632 15.192 -12.770 1.00 91.88 96 ARG A N 1
ATOM 728 C CA . ARG A 1 96 ? -1.548 15.831 -14.100 1.00 91.88 96 ARG A CA 1
ATOM 729 C C . ARG A 1 96 ? -0.114 16.051 -14.603 1.00 91.88 96 ARG A C 1
ATOM 731 O O . ARG A 1 96 ? 0.081 16.265 -15.792 1.00 91.88 96 ARG A O 1
ATOM 738 N N . GLY A 1 97 ? 0.882 16.006 -13.717 1.00 92.75 97 GLY A N 1
ATOM 739 C CA . GLY A 1 97 ? 2.298 16.144 -14.070 1.00 92.75 97 GLY A CA 1
ATOM 740 C C . GLY A 1 97 ? 3.001 14.817 -14.373 1.00 92.75 97 GLY A C 1
ATOM 741 O O . GLY A 1 97 ? 4.215 14.814 -14.601 1.00 92.75 97 GLY A O 1
ATOM 742 N N . ALA A 1 98 ? 2.278 13.694 -14.319 1.00 90.12 98 ALA A N 1
ATOM 743 C CA . ALA A 1 98 ? 2.836 12.376 -14.581 1.00 90.12 98 ALA A CA 1
ATOM 744 C C . ALA A 1 98 ? 3.251 12.238 -16.052 1.00 90.12 98 ALA A C 1
ATOM 746 O O . ALA A 1 98 ? 2.471 12.491 -16.967 1.00 90.12 98 ALA A O 1
ATOM 747 N N . ARG A 1 99 ? 4.490 11.800 -16.279 1.00 91.62 99 ARG A N 1
ATOM 748 C CA . ARG A 1 99 ? 5.038 11.552 -17.615 1.00 91.62 99 ARG A CA 1
ATOM 749 C C . ARG A 1 99 ? 5.931 10.322 -17.625 1.00 91.62 99 ARG A C 1
ATOM 751 O O . ARG A 1 99 ? 6.710 10.105 -16.692 1.00 91.62 99 ARG A O 1
ATOM 758 N N . MET A 1 100 ? 5.843 9.548 -18.699 1.00 92.56 100 MET A N 1
ATOM 759 C CA . MET A 1 100 ? 6.748 8.433 -18.953 1.00 92.56 100 MET A CA 1
ATOM 760 C C . MET A 1 100 ? 8.130 8.980 -19.315 1.00 92.56 100 MET A C 1
ATOM 762 O O . MET A 1 100 ? 8.246 9.877 -20.148 1.00 92.56 100 MET A O 1
ATOM 766 N N . THR A 1 101 ? 9.174 8.460 -18.678 1.00 92.44 101 THR A N 1
ATOM 767 C CA . THR A 1 101 ? 10.559 8.906 -18.885 1.00 92.44 101 THR A CA 1
ATOM 768 C C . THR A 1 101 ? 11.370 7.949 -19.740 1.00 92.44 101 THR A C 1
ATOM 770 O O . THR A 1 101 ? 12.271 8.385 -20.448 1.00 92.44 101 THR A O 1
ATOM 773 N N . GLU A 1 102 ? 11.069 6.653 -19.682 1.00 92.06 102 GLU A N 1
ATOM 774 C CA . GLU A 1 102 ? 11.828 5.618 -20.382 1.00 92.06 102 GLU A CA 1
ATOM 775 C C . GLU A 1 102 ? 10.951 4.386 -20.608 1.00 92.06 102 GLU A C 1
ATOM 777 O O . GLU A 1 102 ? 10.141 4.035 -19.747 1.00 92.06 102 GLU A O 1
ATOM 782 N N . ILE A 1 103 ? 11.156 3.698 -21.730 1.00 93.00 103 ILE A N 1
ATOM 783 C CA . ILE A 1 103 ? 10.651 2.342 -21.964 1.00 93.00 103 ILE A CA 1
ATOM 784 C C . ILE A 1 103 ? 11.846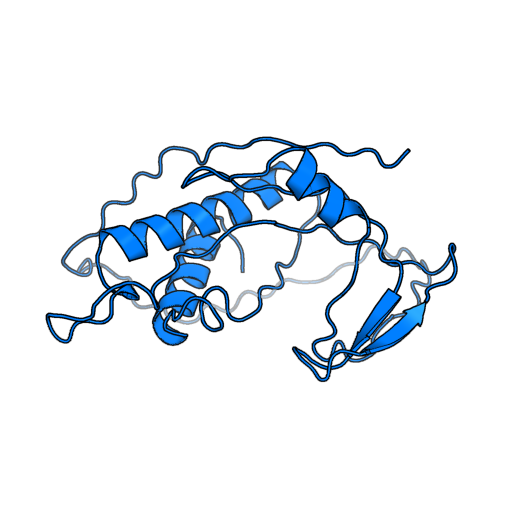 1.398 -21.897 1.00 93.00 103 ILE A C 1
ATOM 786 O O . ILE A 1 103 ? 12.823 1.574 -22.620 1.00 93.00 103 ILE A O 1
ATOM 790 N N . PHE A 1 104 ? 11.760 0.381 -21.046 1.00 89.88 104 PHE A N 1
ATOM 791 C CA . PHE A 1 104 ? 12.845 -0.570 -20.859 1.00 89.88 104 PHE A CA 1
ATOM 792 C C . PHE A 1 104 ? 12.899 -1.587 -22.001 1.00 89.88 104 PHE A C 1
ATOM 794 O O . PHE A 1 104 ? 11.902 -2.258 -22.322 1.00 89.88 104 PHE A O 1
ATOM 801 N N . ALA A 1 105 ? 14.100 -1.766 -22.554 1.00 91.06 105 ALA A N 1
ATOM 802 C CA . ALA A 1 105 ? 14.406 -2.871 -23.451 1.00 91.06 105 ALA A CA 1
ATOM 803 C C . ALA A 1 105 ? 14.143 -4.213 -22.750 1.00 91.06 105 ALA A C 1
ATOM 805 O O . ALA A 1 105 ? 14.322 -4.343 -21.540 1.00 91.06 105 ALA A O 1
ATOM 806 N N . SER A 1 106 ? 13.707 -5.231 -23.497 1.00 88.12 106 SER A N 1
ATOM 807 C CA . SER A 1 106 ? 13.250 -6.513 -22.934 1.00 88.12 106 SER A CA 1
ATOM 808 C C . SER A 1 106 ? 14.263 -7.201 -22.008 1.00 88.12 106 SER A C 1
ATOM 810 O O . SER A 1 106 ? 13.857 -7.869 -21.061 1.00 88.12 106 SER A O 1
ATOM 812 N N . ASN A 1 107 ? 15.562 -7.027 -22.258 1.00 90.75 107 ASN A N 1
ATOM 813 C CA . ASN A 1 107 ? 16.668 -7.583 -21.473 1.00 90.75 107 ASN A CA 1
ATOM 814 C C . ASN A 1 107 ? 17.052 -6.740 -20.240 1.00 90.75 107 ASN A C 1
ATOM 816 O O . ASN A 1 107 ? 17.826 -7.208 -19.409 1.00 90.75 107 ASN A O 1
ATOM 820 N N . GLU A 1 108 ? 16.520 -5.527 -20.109 1.00 89.75 108 GLU A N 1
ATOM 821 C CA . GLU A 1 108 ? 16.843 -4.578 -19.034 1.00 89.75 108 GLU A CA 1
ATOM 822 C C . GLU A 1 108 ? 15.668 -4.341 -18.078 1.00 89.75 108 GLU A C 1
ATOM 824 O O . GLU A 1 108 ? 15.791 -3.598 -17.105 1.00 89.75 108 GLU A O 1
ATOM 829 N N . ARG A 1 109 ? 14.523 -4.990 -18.324 1.00 87.62 109 ARG A N 1
ATOM 830 C CA . ARG A 1 109 ? 13.313 -4.828 -17.514 1.00 87.62 109 ARG A CA 1
ATOM 831 C C . ARG A 1 109 ? 13.551 -5.293 -16.076 1.00 87.62 109 ARG A C 1
ATOM 833 O O . ARG A 1 109 ? 13.824 -6.477 -15.859 1.00 87.62 109 ARG A O 1
ATOM 840 N N . PRO A 1 110 ? 13.392 -4.417 -15.071 1.00 85.88 110 PRO A N 1
ATOM 841 C CA . PRO A 1 110 ? 13.420 -4.864 -13.692 1.00 85.88 110 PRO A CA 1
ATOM 842 C C . PRO A 1 110 ? 12.198 -5.735 -13.383 1.00 85.88 110 PRO A C 1
ATOM 844 O O . PRO A 1 110 ? 11.171 -5.686 -14.069 1.00 85.88 110 PRO A O 1
ATOM 847 N N . ARG A 1 111 ? 12.317 -6.540 -12.326 1.00 84.00 111 ARG A N 1
ATOM 848 C CA . ARG A 1 111 ? 11.225 -7.355 -11.791 1.00 84.00 111 ARG A CA 1
ATOM 849 C C . ARG A 1 111 ? 10.825 -6.866 -10.410 1.00 84.00 111 ARG A C 1
ATOM 851 O O . ARG A 1 111 ? 11.701 -6.600 -9.591 1.00 84.00 111 ARG A O 1
ATOM 858 N N . LEU A 1 112 ? 9.523 -6.786 -10.155 1.00 81.56 112 LEU A N 1
ATOM 859 C CA . LEU A 1 112 ? 8.961 -6.345 -8.880 1.00 81.56 112 LEU A CA 1
ATOM 860 C C . LEU A 1 112 ? 7.853 -7.284 -8.412 1.00 81.56 112 LEU A C 1
ATOM 862 O O . LEU A 1 112 ? 7.078 -7.796 -9.216 1.00 81.56 112 LEU A O 1
ATOM 866 N N . HIS A 1 113 ? 7.778 -7.472 -7.102 1.00 84.19 113 HIS A N 1
ATOM 867 C CA . HIS A 1 113 ? 6.602 -8.020 -6.441 1.00 84.19 113 HIS A CA 1
ATOM 868 C C . HIS A 1 113 ? 5.756 -6.845 -5.972 1.00 84.19 113 HIS A C 1
ATOM 870 O O . HIS A 1 113 ? 6.283 -5.939 -5.326 1.00 84.19 113 HIS A O 1
ATOM 876 N N . ASN A 1 114 ? 4.475 -6.848 -6.320 1.00 86.75 114 ASN A N 1
ATOM 877 C CA . ASN A 1 114 ? 3.542 -5.823 -5.886 1.00 86.75 114 ASN A CA 1
ATOM 878 C C . ASN A 1 114 ? 2.588 -6.417 -4.859 1.00 86.75 114 ASN A C 1
ATOM 880 O O . ASN A 1 114 ? 2.174 -7.570 -4.977 1.00 86.75 114 ASN A O 1
ATOM 884 N N . ILE A 1 115 ? 2.236 -5.593 -3.883 1.00 89.56 115 ILE A N 1
ATOM 885 C CA . ILE A 1 115 ? 1.140 -5.843 -2.959 1.00 89.56 115 ILE A CA 1
ATOM 886 C C . ILE A 1 115 ? 0.026 -4.893 -3.378 1.00 89.56 115 ILE A C 1
ATOM 888 O O . ILE A 1 115 ? 0.265 -3.692 -3.520 1.00 89.56 115 ILE A O 1
ATOM 892 N N . VAL A 1 116 ? -1.162 -5.430 -3.610 1.00 91.00 116 VAL A N 1
ATOM 893 C CA . VAL A 1 116 ? -2.370 -4.660 -3.886 1.00 91.00 116 VAL A CA 1
ATOM 894 C C . VAL A 1 116 ? -3.279 -4.809 -2.676 1.00 91.00 116 VAL A C 1
ATOM 896 O O . VAL A 1 116 ? -3.726 -5.909 -2.356 1.00 91.00 116 VAL A O 1
ATOM 899 N N . ALA A 1 117 ? -3.487 -3.691 -1.997 1.00 92.81 117 ALA A N 1
ATOM 900 C CA . ALA A 1 117 ? -4.321 -3.556 -0.818 1.00 92.81 117 ALA A CA 1
ATOM 901 C C . ALA A 1 117 ? -4.945 -2.157 -0.839 1.00 92.81 117 ALA A C 1
ATOM 903 O O . ALA A 1 117 ? -4.313 -1.196 -1.288 1.00 92.81 117 ALA A O 1
ATOM 904 N N . ASP A 1 118 ? -6.175 -2.052 -0.364 1.00 93.75 118 ASP A N 1
ATOM 905 C CA . ASP A 1 118 ? -6.956 -0.823 -0.304 1.00 93.75 118 ASP A CA 1
ATOM 906 C C . ASP A 1 118 ? -6.949 -0.241 1.118 1.00 93.75 118 ASP A C 1
ATOM 908 O O . ASP A 1 118 ? -7.110 -0.979 2.089 1.00 93.75 118 ASP A O 1
ATOM 912 N N . ALA A 1 119 ? -6.742 1.072 1.241 1.00 95.19 119 ALA A N 1
ATOM 913 C CA . ALA A 1 119 ? -6.958 1.819 2.487 1.00 95.19 119 ALA A CA 1
ATOM 914 C C . ALA A 1 119 ? -8.447 2.163 2.642 1.00 95.19 119 ALA A C 1
ATOM 9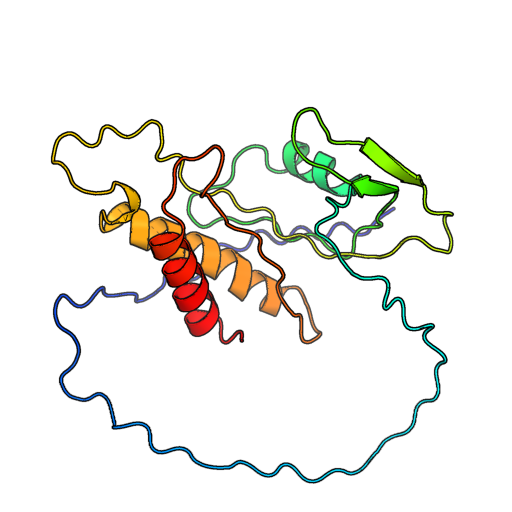16 O O . ALA A 1 119 ? -9.184 2.134 1.654 1.00 95.19 119 ALA A O 1
ATOM 917 N N . LEU A 1 120 ? -8.886 2.490 3.856 1.00 94.12 120 LEU A N 1
ATOM 918 C CA . LEU A 1 120 ? -10.205 3.080 4.071 1.00 94.12 120 LEU A CA 1
ATOM 919 C C . LEU A 1 120 ? -10.301 4.458 3.420 1.00 94.12 120 LEU A C 1
ATOM 921 O O . LEU A 1 120 ? -9.360 5.244 3.473 1.00 94.12 120 LEU A O 1
ATOM 925 N N . GLU A 1 121 ? -11.465 4.735 2.841 1.00 93.56 121 GLU A N 1
ATOM 926 C CA . GLU A 1 121 ? -11.860 6.052 2.349 1.00 93.56 121 GLU A CA 1
ATOM 927 C C . GLU A 1 121 ? -12.484 6.830 3.520 1.00 93.56 121 GLU A C 1
ATOM 929 O O . GLU A 1 121 ? -13.572 6.500 4.002 1.00 93.56 121 GLU A O 1
ATOM 934 N N . LEU A 1 122 ? -11.733 7.793 4.055 1.00 91.44 122 LEU A N 1
ATOM 935 C CA . LEU A 1 122 ? -12.069 8.556 5.261 1.00 91.44 122 LEU A CA 1
ATOM 936 C C . LEU A 1 122 ? -12.523 9.984 4.951 1.00 91.44 122 LEU A C 1
ATOM 938 O O . LEU A 1 122 ? -13.153 10.611 5.794 1.00 91.44 122 LEU A O 1
ATOM 942 N N . ASP A 1 123 ? -12.276 10.481 3.741 1.00 85.69 123 ASP A N 1
ATOM 943 C CA . ASP A 1 123 ? -12.763 11.778 3.255 1.00 85.69 123 ASP A CA 1
ATOM 944 C C . ASP A 1 123 ? -14.289 11.827 3.075 1.00 85.69 123 ASP A C 1
ATOM 946 O O . ASP A 1 123 ? -14.868 12.911 3.043 1.00 85.69 123 ASP A O 1
ATOM 950 N N . VAL A 1 124 ? -14.945 10.665 3.008 1.00 82.06 124 VAL A N 1
ATOM 951 C CA . VAL A 1 124 ? -16.413 10.531 2.981 1.00 82.06 124 VAL A CA 1
ATOM 952 C C . VAL A 1 124 ? -17.010 10.427 4.395 1.00 82.06 124 VAL A C 1
ATOM 954 O O . VAL A 1 124 ? -18.224 10.529 4.564 1.00 82.06 124 VAL A O 1
ATOM 957 N N . GLN A 1 125 ? -16.190 10.216 5.432 1.00 77.50 125 GLN A N 1
ATOM 958 C CA . GLN A 1 125 ? -16.680 10.087 6.804 1.00 77.50 125 GLN A CA 1
ATOM 959 C C . GLN A 1 125 ? -16.814 11.463 7.455 1.00 77.50 125 GLN A C 1
ATOM 961 O O . GLN A 1 125 ? -15.822 12.153 7.684 1.00 77.50 125 GLN A O 1
ATOM 966 N N . ASP A 1 126 ? -18.040 11.833 7.826 1.00 71.12 126 ASP A N 1
ATOM 967 C CA . ASP A 1 126 ? -18.266 13.068 8.567 1.00 71.12 126 ASP A CA 1
ATOM 968 C C . ASP A 1 126 ? -17.572 13.004 9.940 1.00 71.12 126 ASP A C 1
ATOM 970 O O . ASP A 1 126 ? -17.803 12.103 10.760 1.00 71.12 126 ASP A O 1
ATOM 974 N N . SER A 1 127 ? -16.732 14.002 10.210 1.00 66.44 127 SER A N 1
ATOM 975 C CA . SER A 1 127 ? -16.176 14.284 11.534 1.00 66.44 127 SER A CA 1
ATOM 976 C C . SER A 1 127 ? -17.206 15.065 12.359 1.00 66.44 127 SER A C 1
ATOM 978 O O . SER A 1 127 ? -16.982 16.225 12.711 1.00 66.44 127 SER A O 1
ATOM 980 N N . THR A 1 128 ? -18.378 14.477 12.611 1.00 66.25 128 THR A N 1
ATOM 981 C CA . THR A 1 128 ? -19.469 15.145 13.348 1.00 66.25 128 THR A CA 1
ATOM 982 C C . THR A 1 128 ? -19.074 15.517 14.775 1.00 66.25 128 THR A C 1
ATOM 984 O O . THR A 1 128 ? -19.574 16.501 15.315 1.00 66.25 128 THR A O 1
ATOM 987 N N . ASP A 1 129 ? -18.123 14.778 15.347 1.00 78.44 129 ASP A N 1
ATOM 988 C CA . ASP A 1 129 ? -17.809 14.830 16.776 1.00 78.44 129 ASP A CA 1
ATOM 989 C C . ASP A 1 129 ? -16.447 15.497 17.056 1.00 78.44 129 ASP A C 1
ATOM 991 O O . ASP A 1 129 ? -15.949 15.474 18.179 1.00 78.44 129 ASP A O 1
ATOM 995 N N . GLY A 1 130 ? -15.812 16.083 16.031 1.00 78.69 130 GLY A N 1
ATOM 996 C CA . GLY A 1 130 ? -14.469 16.677 16.128 1.00 78.69 130 GLY A CA 1
ATOM 997 C C . GLY A 1 130 ? -13.329 15.660 16.286 1.00 78.69 130 GLY A C 1
ATOM 998 O O . GLY A 1 130 ? -12.166 16.054 16.377 1.00 78.69 130 GLY A O 1
ATOM 999 N N . GLU A 1 131 ? -13.646 14.366 16.299 1.00 85.69 131 GLU A N 1
ATOM 1000 C CA . GLU A 1 131 ? -12.686 13.266 16.292 1.00 85.69 131 GLU A CA 1
ATOM 1001 C C . GLU A 1 131 ? -12.197 12.969 14.867 1.00 85.69 131 GLU A C 1
ATOM 1003 O O . GLU A 1 131 ? -12.959 13.044 13.900 1.00 85.69 131 GLU A O 1
ATOM 1008 N N . LEU A 1 132 ? -10.916 12.609 14.741 1.00 89.00 132 LEU A N 1
ATOM 1009 C CA . LEU A 1 132 ? -10.357 12.127 13.480 1.00 89.00 132 LEU A CA 1
ATOM 1010 C C . LEU A 1 132 ? -10.950 10.747 13.153 1.00 89.00 132 LEU A C 1
ATOM 1012 O O . LEU A 1 132 ? -10.772 9.829 13.957 1.00 89.00 132 LEU A O 1
ATOM 1016 N N . PRO A 1 133 ? -11.585 10.551 11.981 1.00 92.38 133 PRO A N 1
ATOM 1017 C CA . PRO A 1 133 ? -12.140 9.255 11.592 1.00 92.38 133 PRO A CA 1
ATOM 1018 C C . PRO A 1 133 ? -11.123 8.109 11.673 1.00 92.38 133 PRO A C 1
ATOM 1020 O O . PRO A 1 133 ? -11.487 6.999 12.055 1.00 92.38 133 PRO A O 1
ATOM 1023 N N . ASP A 1 134 ? -9.844 8.372 11.387 1.00 92.50 134 ASP A N 1
ATOM 1024 C CA . ASP A 1 134 ? -8.749 7.401 11.497 1.00 92.50 134 ASP A CA 1
ATOM 1025 C C . ASP A 1 134 ? -8.583 6.804 12.901 1.00 92.50 134 ASP A C 1
ATOM 1027 O O . ASP A 1 134 ? -8.072 5.696 13.023 1.00 92.50 134 ASP A O 1
ATOM 1031 N N . LEU A 1 135 ? -8.958 7.535 13.959 1.00 93.81 135 LEU A N 1
ATOM 1032 C CA . LEU A 1 135 ? -8.769 7.117 15.353 1.00 93.81 135 LEU A CA 1
ATOM 1033 C C . LEU A 1 135 ? -9.892 6.223 15.879 1.00 93.81 135 LEU A C 1
ATOM 1035 O O . LEU A 1 135 ? -9.723 5.606 16.933 1.00 93.81 135 LEU A O 1
ATOM 1039 N N . ARG A 1 136 ? -11.000 6.104 15.139 1.00 92.94 136 ARG A N 1
ATOM 1040 C CA . ARG A 1 136 ? -12.102 5.220 15.517 1.00 92.94 136 ARG A CA 1
ATOM 1041 C C . ARG A 1 136 ? -11.580 3.781 15.644 1.00 92.94 136 ARG A C 1
ATOM 1043 O O . ARG A 1 136 ? -10.903 3.310 14.720 1.00 92.94 136 ARG A O 1
ATOM 1050 N N . PRO A 1 137 ? -11.871 3.062 16.745 1.00 93.25 137 PRO A N 1
ATOM 1051 C CA . PRO A 1 137 ? -11.311 1.733 16.996 1.00 93.25 137 PRO A CA 1
ATOM 1052 C C . PRO A 1 137 ? -11.502 0.745 15.838 1.00 93.25 137 PRO A C 1
ATOM 1054 O O . PRO A 1 137 ? -10.588 -0.005 15.499 1.00 93.25 137 PRO A O 1
ATOM 1057 N N . GLU A 1 138 ? -12.664 0.772 15.190 1.00 93.25 138 GLU A N 1
ATOM 1058 C CA . GLU A 1 138 ? -12.999 -0.060 14.038 1.00 93.25 138 GLU A CA 1
ATOM 1059 C C . GLU A 1 138 ? -12.153 0.255 12.798 1.00 93.25 138 GLU A C 1
ATOM 1061 O O . GLU A 1 138 ? -11.770 -0.666 12.072 1.00 93.25 138 GLU A O 1
ATOM 1066 N N . ASN A 1 139 ? -11.814 1.528 12.578 1.00 94.06 139 ASN A N 1
ATOM 1067 C CA . ASN A 1 139 ? -10.997 1.965 11.452 1.00 94.06 139 ASN A CA 1
ATOM 1068 C C . ASN A 1 139 ? -9.528 1.600 11.694 1.00 94.06 139 ASN A C 1
ATOM 1070 O O . ASN A 1 139 ? -8.899 1.005 10.818 1.00 94.06 139 ASN A O 1
ATOM 1074 N N . LEU A 1 140 ? -9.010 1.844 12.904 1.00 94.81 140 LEU A N 1
ATOM 1075 C CA . LEU A 1 140 ? -7.663 1.421 13.305 1.00 94.81 140 LEU A CA 1
ATOM 1076 C C . LEU A 1 140 ? -7.472 -0.089 13.149 1.00 94.81 140 LEU A C 1
ATOM 1078 O O . LEU A 1 140 ? -6.509 -0.541 12.526 1.00 94.81 140 LEU A O 1
ATOM 1082 N N . ASP A 1 141 ? -8.395 -0.877 13.701 1.00 95.44 141 ASP A N 1
ATOM 1083 C CA . ASP A 1 141 ? -8.326 -2.333 13.641 1.00 95.44 141 ASP A CA 1
ATOM 1084 C C . ASP A 1 141 ? -8.393 -2.832 12.189 1.00 95.44 141 ASP A C 1
ATOM 1086 O O . ASP A 1 141 ? -7.610 -3.694 11.783 1.00 95.44 141 ASP A O 1
ATOM 1090 N N . ARG A 1 142 ? -9.259 -2.237 11.361 1.00 95.19 142 ARG A N 1
ATOM 1091 C CA . ARG A 1 142 ? -9.341 -2.552 9.931 1.00 95.19 142 ARG A CA 1
ATOM 1092 C C . ARG A 1 142 ? -8.026 -2.254 9.208 1.00 95.19 142 ARG A C 1
ATOM 1094 O O . ARG A 1 142 ? -7.521 -3.137 8.510 1.00 95.19 142 ARG A O 1
ATOM 1101 N N . GLU A 1 143 ? -7.470 -1.052 9.354 1.00 95.88 143 GLU A N 1
ATOM 1102 C CA . GLU A 1 143 ? -6.231 -0.649 8.673 1.00 95.88 143 GLU A CA 1
ATOM 1103 C C . GLU A 1 143 ? -5.056 -1.555 9.076 1.00 95.88 143 GLU A C 1
ATOM 1105 O O . GLU A 1 143 ? -4.325 -2.059 8.216 1.00 95.88 143 GLU A O 1
ATOM 1110 N N . VAL A 1 144 ? -4.912 -1.845 10.375 1.00 96.25 144 VAL A N 1
ATOM 1111 C CA . VAL A 1 144 ? -3.870 -2.745 10.891 1.00 96.25 144 VAL A CA 1
ATOM 1112 C C . VAL A 1 144 ? -4.054 -4.167 10.364 1.00 96.25 144 VAL A C 1
ATOM 1114 O O . VAL A 1 144 ? -3.076 -4.769 9.914 1.00 96.25 144 VAL A O 1
ATOM 1117 N N . ARG A 1 145 ? -5.279 -4.712 10.360 1.00 95.88 145 ARG A N 1
ATOM 1118 C CA . ARG A 1 145 ? -5.560 -6.056 9.826 1.00 95.88 145 ARG A CA 1
ATOM 1119 C C . ARG A 1 145 ? -5.239 -6.158 8.338 1.00 95.88 145 ARG A C 1
ATOM 1121 O O . ARG A 1 145 ? -4.592 -7.123 7.927 1.00 95.88 145 ARG A O 1
ATOM 1128 N N . LYS A 1 146 ? -5.617 -5.157 7.539 1.00 95.75 146 LYS A N 1
ATOM 1129 C CA . LYS A 1 146 ? -5.324 -5.115 6.099 1.00 95.75 146 LYS A CA 1
ATOM 1130 C C . LYS A 1 146 ? -3.819 -5.078 5.827 1.00 95.75 146 LYS A C 1
ATOM 1132 O O . LYS A 1 146 ? -3.309 -5.863 5.024 1.00 95.75 146 LYS A O 1
ATOM 1137 N N . LEU A 1 147 ? -3.092 -4.197 6.513 1.00 95.25 147 LEU A N 1
ATOM 1138 C CA . LEU A 1 147 ? -1.636 -4.103 6.390 1.00 95.25 147 LEU A CA 1
ATOM 1139 C C . LEU A 1 147 ? -0.942 -5.377 6.866 1.00 95.25 147 LEU A C 1
ATOM 1141 O O . LEU A 1 147 ? 0.012 -5.834 6.239 1.00 95.25 147 LEU A O 1
ATOM 1145 N N . TYR A 1 148 ? -1.427 -5.977 7.950 1.00 94.56 148 TYR A N 1
ATOM 1146 C CA . TYR A 1 148 ? -0.889 -7.232 8.447 1.00 94.56 148 TYR A CA 1
ATOM 1147 C C . TYR A 1 148 ? -1.073 -8.356 7.426 1.00 94.56 148 TYR A C 1
ATOM 1149 O O . TYR A 1 148 ? -0.108 -9.062 7.140 1.00 94.56 148 TYR A O 1
ATOM 1157 N N . ALA A 1 149 ? -2.257 -8.482 6.815 1.00 93.44 149 ALA A N 1
ATOM 1158 C CA . ALA A 1 149 ? -2.508 -9.442 5.740 1.00 93.44 149 ALA A CA 1
ATOM 1159 C C . ALA A 1 149 ? -1.509 -9.259 4.584 1.00 93.44 149 ALA A C 1
ATOM 1161 O O . ALA A 1 149 ? -0.865 -10.217 4.148 1.00 93.44 149 ALA A O 1
ATOM 1162 N N . ALA A 1 150 ? -1.299 -8.008 4.156 1.00 92.44 150 ALA A N 1
ATOM 1163 C CA . ALA A 1 150 ? -0.297 -7.637 3.157 1.00 92.44 150 ALA A CA 1
ATOM 1164 C C . ALA A 1 150 ? 1.114 -8.099 3.547 1.00 92.44 150 ALA A C 1
ATOM 1166 O O . ALA A 1 150 ? 1.809 -8.749 2.764 1.00 92.44 150 ALA A O 1
ATOM 1167 N N . PHE A 1 151 ? 1.554 -7.775 4.758 1.00 92.06 151 PHE A N 1
ATOM 1168 C CA . PHE A 1 151 ? 2.924 -8.004 5.210 1.00 92.06 151 PHE A CA 1
ATOM 1169 C C . PHE A 1 151 ? 3.209 -9.475 5.522 1.00 92.06 151 PHE A C 1
ATOM 1171 O O . PHE A 1 151 ? 4.229 -10.019 5.088 1.00 92.06 151 PHE A O 1
ATOM 1178 N N . ALA A 1 152 ? 2.293 -10.149 6.214 1.00 90.44 152 ALA A N 1
ATOM 1179 C CA . ALA A 1 152 ? 2.380 -11.575 6.499 1.00 90.44 152 ALA A CA 1
ATOM 1180 C C . ALA A 1 152 ? 2.300 -12.405 5.210 1.00 90.44 152 ALA A C 1
ATOM 1182 O O . ALA A 1 152 ? 3.088 -13.336 5.021 1.00 90.44 152 ALA A O 1
ATOM 1183 N N . GLY A 1 153 ? 1.422 -12.026 4.276 1.00 87.38 153 GLY A N 1
ATOM 1184 C CA . GLY A 1 153 ? 1.292 -12.696 2.986 1.00 87.38 153 GLY A CA 1
ATOM 1185 C C . GLY A 1 153 ? 2.581 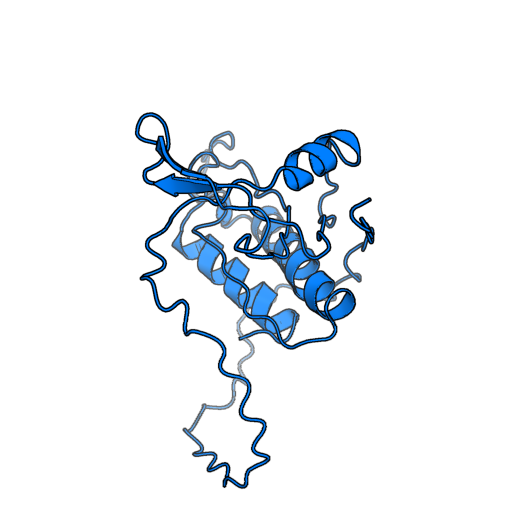-12.650 2.161 1.00 87.38 153 GLY A C 1
ATOM 1186 O O . GLY A 1 153 ? 2.929 -13.635 1.503 1.00 87.38 153 GLY A O 1
ATOM 1187 N N . VAL A 1 154 ? 3.354 -11.557 2.236 1.00 85.12 154 VAL A N 1
ATOM 1188 C CA . VAL A 1 154 ? 4.660 -11.470 1.556 1.00 85.12 154 VAL A CA 1
ATOM 1189 C C . VAL A 1 154 ? 5.610 -12.530 2.089 1.00 85.12 154 VAL A C 1
ATOM 1191 O O . VAL A 1 154 ? 6.261 -13.206 1.299 1.00 85.12 154 VAL A O 1
ATOM 1194 N N . LYS A 1 155 ? 5.666 -12.731 3.407 1.00 80.50 155 LYS A N 1
ATOM 1195 C CA . LYS A 1 155 ? 6.536 -13.738 4.032 1.00 80.50 155 LYS A CA 1
ATOM 1196 C C . LYS A 1 155 ? 6.190 -15.164 3.595 1.00 80.50 155 LYS A C 1
ATOM 1198 O O . LYS A 1 155 ? 7.086 -15.989 3.438 1.00 80.50 155 LYS A O 1
ATOM 1203 N N . LEU A 1 156 ? 4.906 -15.442 3.377 1.00 78.50 156 LEU A N 1
ATOM 1204 C CA . LEU A 1 156 ? 4.425 -16.745 2.907 1.00 78.50 156 LEU A CA 1
ATOM 1205 C C . LEU A 1 156 ? 4.711 -16.969 1.417 1.00 78.50 156 LEU A C 1
ATOM 1207 O O . LEU A 1 156 ? 5.061 -18.073 1.002 1.00 78.50 156 LEU A O 1
ATOM 1211 N N . THR A 1 157 ? 4.590 -15.916 0.611 1.00 74.25 157 THR A N 1
ATOM 1212 C CA . THR A 1 157 ? 4.701 -16.003 -0.853 1.00 74.25 157 THR A CA 1
ATOM 1213 C C . THR A 1 157 ? 6.155 -15.917 -1.326 1.00 74.25 157 THR A C 1
ATOM 1215 O O . THR A 1 157 ? 6.544 -16.520 -2.330 1.00 74.25 157 THR A O 1
ATOM 1218 N N . CYS A 1 158 ? 6.994 -15.185 -0.596 1.00 70.44 158 CYS A N 1
ATOM 1219 C CA . CYS A 1 158 ? 8.348 -14.840 -0.997 1.00 70.44 158 CYS A CA 1
ATOM 1220 C C . CYS A 1 158 ? 9.383 -15.554 -0.123 1.00 70.44 158 CYS A C 1
ATOM 1222 O O . CYS A 1 158 ? 9.558 -15.251 1.049 1.00 70.44 158 CYS A O 1
ATOM 1224 N N . ARG A 1 159 ? 10.147 -16.471 -0.727 1.00 68.31 159 ARG A N 1
ATOM 1225 C CA . ARG A 1 159 ? 11.166 -17.282 -0.026 1.00 68.31 159 ARG A CA 1
ATOM 1226 C C . ARG A 1 159 ? 12.455 -16.534 0.339 1.00 68.31 159 ARG A C 1
ATOM 1228 O O . ARG A 1 159 ? 13.336 -17.114 0.965 1.00 68.31 159 ARG A O 1
ATOM 1235 N N . ALA A 1 160 ? 12.601 -15.284 -0.092 1.00 70.19 160 ALA A N 1
ATOM 1236 C CA . ALA A 1 160 ? 13.777 -14.459 0.163 1.00 70.19 160 ALA A CA 1
ATOM 1237 C C . ALA A 1 160 ? 13.405 -13.277 1.070 1.00 70.19 160 ALA A C 1
ATOM 1239 O O . ALA A 1 160 ? 12.286 -12.775 0.957 1.00 70.19 160 ALA A O 1
ATOM 1240 N N . PRO A 1 161 ? 14.329 -12.794 1.921 1.00 69.88 161 PRO A N 1
ATOM 1241 C CA . PRO A 1 161 ? 14.090 -11.602 2.725 1.00 69.88 161 PRO A CA 1
ATOM 1242 C C . PRO A 1 161 ? 13.780 -10.412 1.810 1.00 69.88 161 PRO A C 1
ATOM 1244 O O . PRO A 1 161 ? 14.583 -10.052 0.944 1.00 69.88 161 PRO A O 1
ATOM 1247 N N . MET A 1 162 ? 12.598 -9.821 1.986 1.00 73.00 162 MET A N 1
ATOM 1248 C CA . MET A 1 162 ? 12.125 -8.684 1.201 1.00 73.00 162 MET A CA 1
ATOM 1249 C C . MET A 1 162 ? 12.024 -7.440 2.068 1.00 73.00 162 MET A C 1
ATOM 1251 O O . MET A 1 162 ? 11.560 -7.493 3.201 1.00 73.00 162 MET A O 1
ATOM 1255 N N . LYS A 1 163 ? 12.421 -6.304 1.493 1.00 82.69 163 LYS A N 1
ATOM 1256 C CA . LYS A 1 163 ? 12.151 -4.989 2.065 1.00 82.69 163 LYS A CA 1
ATOM 1257 C C . LYS A 1 163 ? 10.884 -4.435 1.433 1.00 82.69 163 LYS A C 1
ATOM 1259 O O . LYS A 1 163 ? 10.854 -4.229 0.217 1.00 82.69 163 LYS A O 1
ATOM 1264 N N . ILE A 1 164 ? 9.871 -4.169 2.247 1.00 85.06 164 ILE A N 1
ATOM 1265 C CA . ILE A 1 164 ? 8.643 -3.535 1.775 1.00 85.06 164 ILE A CA 1
ATOM 1266 C C . ILE A 1 164 ? 8.904 -2.041 1.594 1.00 85.06 164 ILE A C 1
ATOM 1268 O O . ILE A 1 164 ? 9.513 -1.375 2.432 1.00 85.06 164 ILE A O 1
ATOM 1272 N N . ARG A 1 165 ? 8.487 -1.514 0.443 1.00 87.81 165 ARG A N 1
ATOM 1273 C CA . ARG A 1 165 ? 8.490 -0.080 0.160 1.00 87.81 165 ARG A CA 1
ATOM 1274 C C . ARG A 1 165 ? 7.043 0.357 0.053 1.00 87.81 165 ARG A C 1
ATOM 1276 O O . ARG A 1 165 ? 6.388 0.017 -0.926 1.00 87.81 165 ARG A O 1
ATOM 1283 N N . ILE A 1 166 ? 6.583 1.107 1.042 1.00 89.06 166 ILE A N 1
ATOM 1284 C CA . ILE A 1 166 ? 5.220 1.622 1.108 1.00 89.06 166 ILE A CA 1
ATOM 1285 C C . ILE A 1 166 ? 5.269 3.162 1.115 1.00 89.06 166 ILE A C 1
ATOM 1287 O O . ILE A 1 166 ? 6.050 3.737 1.878 1.00 89.06 166 ILE A O 1
ATOM 1291 N N . PRO A 1 167 ? 4.557 3.849 0.202 1.00 87.31 167 PRO A N 1
ATOM 1292 C CA . PRO A 1 167 ? 4.355 5.298 0.284 1.00 87.31 167 PRO A CA 1
ATOM 1293 C C . PRO A 1 167 ? 3.349 5.634 1.404 1.00 87.31 167 PRO A C 1
ATOM 1295 O O . PRO A 1 167 ? 2.794 4.710 1.991 1.00 87.31 167 PRO A O 1
ATOM 1298 N N . PRO A 1 168 ? 3.074 6.922 1.689 1.00 88.81 168 PRO A N 1
ATOM 1299 C CA . PRO A 1 168 ? 1.931 7.324 2.513 1.00 88.81 168 PRO A CA 1
ATOM 1300 C C . PRO A 1 168 ? 0.631 6.666 2.024 1.00 88.81 168 PRO A C 1
ATOM 1302 O O . PRO A 1 168 ? 0.065 7.064 1.006 1.00 88.81 168 PRO A O 1
ATOM 1305 N N . TRP A 1 169 ? 0.226 5.592 2.697 1.00 93.25 169 TRP A N 1
ATOM 1306 C CA . TRP A 1 169 ? -0.916 4.758 2.337 1.00 93.25 169 TRP A CA 1
ATOM 1307 C C . TRP A 1 169 ? -2.188 5.372 2.917 1.00 93.25 169 TRP A C 1
ATOM 1309 O O . TRP A 1 169 ? -2.185 5.769 4.073 1.00 93.25 169 TRP A O 1
ATOM 1319 N N . GLY A 1 170 ? -3.229 5.532 2.096 1.00 93.50 170 GLY A N 1
ATOM 1320 C CA . GLY A 1 170 ? -4.489 6.171 2.504 1.00 93.50 170 GLY A CA 1
ATOM 1321 C C . GLY A 1 170 ? -4.440 7.699 2.673 1.00 93.50 170 GLY A C 1
ATOM 1322 O O . GLY A 1 170 ? -5.468 8.353 2.577 1.00 93.50 170 GLY A O 1
ATOM 1323 N N . CYS A 1 171 ? -3.264 8.318 2.812 1.00 94.31 171 CYS A N 1
ATOM 1324 C CA . CYS A 1 171 ? -3.172 9.732 3.223 1.00 94.31 171 CYS A CA 1
ATOM 1325 C C . CYS A 1 171 ? -3.381 10.790 2.121 1.00 94.31 171 CYS A C 1
ATOM 1327 O O . CYS A 1 171 ? -3.092 11.967 2.323 1.00 94.31 171 CYS A O 1
ATOM 1329 N N . GLY A 1 172 ? -3.746 10.376 0.910 1.00 91.62 172 GLY A N 1
ATOM 1330 C CA . GLY A 1 172 ? -3.912 11.270 -0.237 1.00 91.62 172 GLY A CA 1
ATOM 1331 C C . GLY A 1 172 ? -5.380 11.431 -0.586 1.00 91.62 172 GLY A C 1
ATOM 1332 O O . GLY A 1 172 ? -6.124 12.130 0.085 1.00 91.62 172 GLY A O 1
ATOM 1333 N N . ALA A 1 173 ? -5.791 10.742 -1.647 1.00 91.00 173 ALA A N 1
ATOM 1334 C CA . ALA A 1 173 ? -7.165 10.778 -2.130 1.00 91.00 173 ALA A CA 1
ATOM 1335 C C . ALA A 1 173 ? -8.195 10.193 -1.149 1.00 91.00 173 ALA A C 1
ATOM 1337 O O . ALA A 1 173 ? -9.367 10.421 -1.363 1.00 91.00 173 ALA A O 1
ATOM 1338 N N . PHE A 1 174 ? -7.774 9.427 -0.137 1.00 94.50 174 PHE A N 1
ATOM 1339 C CA . PHE A 1 174 ? -8.677 8.756 0.807 1.00 94.50 174 PHE A CA 1
ATOM 1340 C C . PHE A 1 174 ? -8.758 9.477 2.162 1.00 94.50 174 PHE A C 1
ATOM 1342 O O . PHE A 1 174 ? -9.341 8.957 3.105 1.00 94.50 174 PHE A O 1
ATOM 1349 N N . GLY A 1 175 ? -8.142 10.657 2.287 1.00 93.44 175 GLY A N 1
ATOM 1350 C CA . GLY A 1 175 ? -8.317 11.526 3.452 1.00 93.44 175 GLY A CA 1
ATOM 1351 C C . GLY A 1 175 ? -7.657 11.079 4.758 1.00 93.44 175 GLY A C 1
ATOM 1352 O O . GLY A 1 175 ? -7.829 11.769 5.755 1.00 93.44 175 GLY A O 1
ATOM 1353 N N . GLY A 1 176 ? -6.898 9.980 4.780 1.00 94.56 176 GLY A N 1
ATOM 1354 C CA . GLY A 1 176 ? -6.309 9.484 6.025 1.00 94.56 176 GLY A CA 1
ATOM 1355 C C . GLY A 1 176 ? -5.205 10.375 6.603 1.00 94.56 176 GLY A C 1
ATOM 1356 O O . GLY A 1 176 ? -4.426 11.005 5.879 1.00 94.56 176 GLY A O 1
ATOM 1357 N N . ASP A 1 177 ? -5.070 10.373 7.925 1.00 95.25 177 ASP A N 1
ATOM 1358 C CA . ASP A 1 177 ? -3.997 11.077 8.620 1.00 95.25 177 ASP A CA 1
ATOM 1359 C C . ASP A 1 177 ? -2.657 10.340 8.463 1.00 95.25 177 ASP A C 1
ATOM 1361 O O . ASP A 1 177 ? -2.549 9.117 8.618 1.00 95.25 177 ASP A O 1
ATOM 1365 N N . LEU A 1 178 ? -1.592 11.091 8.167 1.00 95.38 178 LEU A N 1
ATOM 1366 C CA . LEU A 1 178 ? -0.256 10.524 7.963 1.00 95.38 178 LEU A CA 1
ATOM 1367 C C . LEU A 1 178 ? 0.330 9.947 9.254 1.00 95.38 178 LEU A C 1
ATOM 1369 O O . LEU A 1 178 ? 0.991 8.907 9.216 1.00 95.38 178 LEU A O 1
ATOM 1373 N N . GLY A 1 179 ? 0.127 10.624 10.384 1.00 95.81 179 GLY A N 1
ATOM 1374 C CA . GLY A 1 179 ? 0.626 10.186 11.681 1.00 95.81 179 GLY A CA 1
ATOM 1375 C C . GLY A 1 179 ? 0.003 8.855 12.081 1.00 95.81 179 GLY A C 1
ATOM 1376 O O . GLY A 1 179 ? 0.733 7.910 12.391 1.00 95.81 179 GLY A O 1
ATOM 1377 N N . VAL A 1 180 ? -1.324 8.757 11.997 1.00 95.31 180 VAL A N 1
ATOM 1378 C CA . VAL A 1 180 ? -2.078 7.544 12.339 1.00 95.31 180 VAL A CA 1
ATOM 1379 C C . VAL A 1 180 ? -1.714 6.382 11.413 1.00 95.31 180 VAL A C 1
ATOM 1381 O O . VAL A 1 180 ? -1.339 5.306 11.891 1.00 95.31 180 VAL A O 1
ATOM 1384 N N . ASN A 1 181 ? -1.702 6.596 10.094 1.00 95.69 181 ASN A N 1
ATOM 1385 C CA . ASN A 1 181 ? -1.391 5.531 9.135 1.00 95.69 181 ASN A CA 1
ATOM 1386 C C . ASN A 1 181 ? 0.053 5.025 9.246 1.00 95.69 181 ASN A C 1
ATOM 1388 O O . ASN A 1 181 ? 0.309 3.829 9.091 1.00 95.69 181 ASN A O 1
ATOM 1392 N N . VAL A 1 182 ? 1.018 5.890 9.579 1.00 96.00 182 VAL A N 1
ATOM 1393 C CA . VAL A 1 182 ? 2.399 5.457 9.861 1.00 96.00 182 VAL A CA 1
ATOM 1394 C C . VAL A 1 182 ? 2.464 4.555 11.092 1.00 96.00 182 VAL A C 1
ATOM 1396 O O . VAL A 1 182 ? 3.219 3.578 11.078 1.00 96.00 182 VAL A O 1
ATOM 1399 N N . GLN A 1 183 ? 1.680 4.827 12.138 1.00 96.38 183 GLN A N 1
ATOM 1400 C CA . GLN A 1 183 ? 1.611 3.923 13.287 1.00 96.38 183 GLN A CA 1
ATOM 1401 C C . GLN A 1 183 ? 0.957 2.594 12.910 1.00 96.38 183 GLN A C 1
ATOM 1403 O O . GLN A 1 183 ? 1.499 1.548 13.261 1.00 96.38 183 GLN A O 1
ATOM 1408 N N . CYS A 1 184 ? -0.124 2.606 12.125 1.00 96.50 184 CYS A N 1
ATOM 1409 C CA . CYS A 1 184 ? -0.759 1.381 11.626 1.00 96.50 184 CYS A CA 1
ATOM 1410 C C . CYS A 1 184 ? 0.221 0.517 10.819 1.00 96.50 184 CYS A C 1
ATOM 1412 O O . CYS A 1 184 ? 0.359 -0.679 11.082 1.00 96.50 184 CYS A O 1
ATOM 1414 N N . MET A 1 185 ? 0.991 1.133 9.914 1.00 95.50 185 MET A N 1
ATOM 1415 C CA . MET A 1 185 ? 2.060 0.466 9.161 1.00 95.50 185 MET A CA 1
ATOM 1416 C C . MET A 1 185 ? 3.114 -0.157 10.083 1.00 95.50 185 MET A C 1
ATOM 1418 O O . MET A 1 185 ? 3.508 -1.303 9.873 1.00 95.50 185 MET A O 1
ATOM 1422 N N . ARG A 1 186 ? 3.560 0.554 11.125 1.00 94.94 186 ARG A N 1
ATOM 1423 C CA . ARG A 1 186 ? 4.544 0.026 12.087 1.00 94.94 186 ARG A CA 1
ATOM 1424 C C . ARG A 1 186 ? 3.993 -1.121 12.926 1.00 94.94 186 ARG A C 1
ATOM 1426 O O . ARG A 1 186 ? 4.695 -2.110 13.114 1.00 94.94 186 ARG A O 1
ATOM 1433 N N . MET A 1 187 ? 2.757 -1.009 13.405 1.00 95.94 187 MET A N 1
ATOM 1434 C CA . MET A 1 187 ? 2.093 -2.061 14.178 1.00 95.94 187 MET A CA 1
ATOM 1435 C C . MET A 1 187 ? 1.962 -3.338 13.349 1.00 95.94 187 MET A C 1
ATOM 1437 O O . MET A 1 187 ? 2.415 -4.399 13.774 1.00 95.94 187 MET A O 1
ATOM 1441 N N . ALA A 1 188 ? 1.434 -3.228 12.129 1.00 95.06 188 ALA A N 1
ATOM 1442 C CA . ALA A 1 188 ? 1.311 -4.357 11.217 1.00 95.06 188 ALA A CA 1
ATOM 1443 C C . ALA A 1 188 ? 2.672 -4.977 10.859 1.00 95.06 188 ALA A C 1
ATOM 1445 O O . ALA A 1 188 ? 2.794 -6.202 10.814 1.00 95.06 188 ALA A O 1
ATOM 1446 N N . ALA A 1 189 ? 3.704 -4.15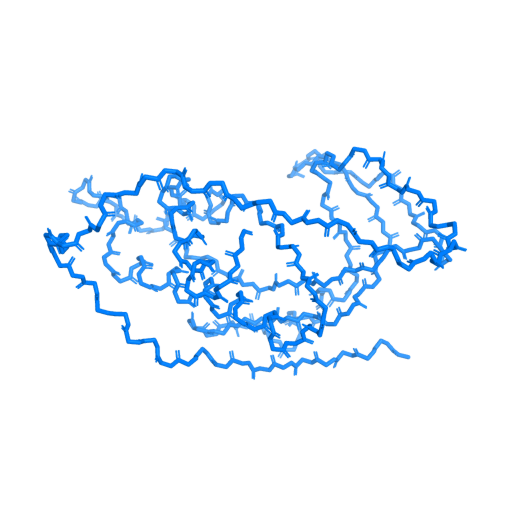5 10.626 1.00 93.00 189 ALA A N 1
ATOM 1447 C CA . ALA A 1 189 ? 5.056 -4.638 10.345 1.00 93.00 189 ALA A CA 1
ATOM 1448 C C . ALA A 1 189 ? 5.631 -5.414 11.537 1.00 93.00 189 ALA A C 1
ATOM 1450 O O . ALA A 1 189 ? 6.098 -6.539 11.360 1.00 93.00 189 ALA A O 1
ATOM 1451 N N . GLY A 1 190 ? 5.501 -4.875 12.754 1.00 93.25 190 GLY A N 1
ATOM 1452 C CA . GLY A 1 190 ? 5.918 -5.543 13.986 1.00 93.25 190 GLY A CA 1
ATOM 1453 C C . GLY A 1 190 ? 5.201 -6.878 14.202 1.00 93.25 190 GLY A C 1
ATOM 1454 O O . GLY A 1 190 ? 5.854 -7.887 14.465 1.00 93.25 190 GLY A O 1
ATOM 1455 N N . LEU A 1 191 ? 3.880 -6.919 13.998 1.00 93.88 191 LEU A N 1
ATOM 1456 C CA . LEU A 1 191 ? 3.085 -8.153 14.071 1.00 93.88 191 LEU A CA 1
ATOM 1457 C C . LEU A 1 191 ? 3.524 -9.193 13.027 1.00 93.88 191 LEU A C 1
ATOM 1459 O O . LEU A 1 191 ? 3.536 -10.391 13.310 1.00 93.88 191 LEU A O 1
ATOM 1463 N N . ALA A 1 192 ? 3.902 -8.758 11.823 1.00 90.81 192 ALA A N 1
ATOM 1464 C CA . ALA A 1 192 ? 4.406 -9.635 10.764 1.00 90.81 192 ALA A CA 1
ATOM 1465 C C . ALA A 1 192 ? 5.887 -10.043 10.952 1.00 90.81 192 ALA A C 1
ATOM 1467 O O . ALA A 1 192 ? 6.381 -10.946 10.259 1.00 90.81 192 ALA A O 1
ATOM 1468 N N . GLY A 1 193 ? 6.597 -9.412 11.893 1.00 89.19 193 GLY A N 1
ATOM 1469 C CA . GLY A 1 193 ? 8.034 -9.578 12.106 1.00 89.19 193 GLY A CA 1
ATOM 1470 C C . GLY A 1 193 ? 8.868 -9.000 10.960 1.00 89.19 193 GLY A C 1
ATOM 1471 O O . GLY A 1 193 ? 9.783 -9.672 10.480 1.00 89.19 193 GLY A O 1
ATOM 1472 N N . LEU A 1 194 ? 8.499 -7.809 10.483 1.00 85.62 194 LEU A N 1
ATOM 1473 C CA . LEU A 1 194 ? 9.215 -7.025 9.476 1.00 85.62 194 LEU A CA 1
ATOM 1474 C C . LEU A 1 194 ? 9.808 -5.752 10.097 1.00 85.62 194 LEU A C 1
ATOM 1476 O O . LEU A 1 194 ? 9.199 -5.160 10.987 1.00 85.62 194 LEU A O 1
ATOM 1480 N N . ASP A 1 195 ? 10.961 -5.337 9.566 1.00 75.31 195 ASP A N 1
ATOM 1481 C CA . ASP A 1 195 ? 11.688 -4.114 9.944 1.00 75.31 195 ASP A CA 1
ATOM 1482 C C . ASP A 1 195 ? 11.393 -2.924 9.012 1.00 75.31 195 ASP A C 1
ATOM 1484 O O . ASP A 1 195 ? 11.315 -3.130 7.771 1.00 75.31 195 ASP A O 1
#

Foldseek 3Di:
DPPWDWDWDFFDPDPDDPDPDDDPPDPDDDDDDDDDDDDDDDDPDPPPPPPPPPPPWDFDFPVVVVCCVVDVDADLLTKTKTDWTWTQFTWDDDDPPIDTDDGDDPVGTGTDIDIGFAQAQQVPPDPPPVDRPCPPPVNLVSLLSRLLSRLLVCVVVPPDDDDDDDDQHCVPNRPDDSVSNVVSNVNSCVVSVHD

Organism: NCBI:txid717836

Sequence (195 aa):
MPNITTSDLSAPHLPVRIVDAPSENSPQHAPNRLRASRRAFAARTRAKRYTRRANCGTIACVGTKLVSLLKPVLALDEVVITSSLWVHSSWSGHGRGARMTEIFASNERPRLHNIVADALELDVQDSTDGELPDLRPENLDREVRKLYAAFAGVKLTCRAPMKIRIPPWGCGAFGGDLGVNVQCMRMAAGLAGLD

Radius of gyration: 19.96 Å; chains: 1; bounding box: 53×34×57 Å

Secondary structure (DSSP, 8-state):
---------PPP-------SS--S-------------------------------S--EEETTHHHHHHH-SS--TT--EE--SEEEEEEEES-GGG-EEEEE--TTT--EE--EE-PPP--TTS--TTSS-GGGSHHHHHHHHHHHHHHHHHHHHH-SS-------S-STTTT---HHHHHHHHHHHHHHHT--